Protein 2FIU (pdb70)

Organism: Agrobacterium fabrum (strain C58 / ATCC 33970) (NCBI:txid176299)

InterPro domains:
  IPR010753 Domain of unknown function DUF1330 [PF07045] (3-95)
  IPR011008 Dimeric alpha-beta barrel [SSF54909] (1-95)

B-factor: mean 31.12, std 6.88, range [18.05, 74.98]

Solvent-accessible surface area: 9080 Å² total

Nearest PDB structures (foldseek):
  2fiu-assembly1_B  TM=1.007E+00  e=1.407E-18  Agrobacterium fabrum str. C58
  3lo3-assembly2_C  TM=8.852E-01  e=2.069E-08  Colwellia psychrerythraea 34H
  4dpo-assembly1_B  TM=5.659E-01  e=4.420E-04  Methanosarcina mazei Go1
  2gff-assembly1_A  TM=6.126E-01  e=2.206E-03  Ye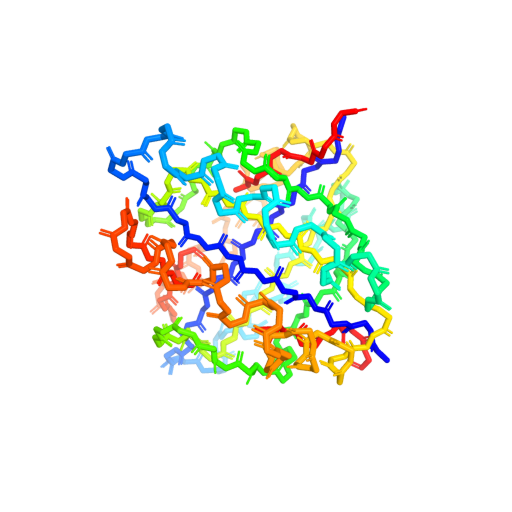rsinia pestis
  1xbw-assembly2_D  TM=4.566E-01  e=6.670E-02  Staphylococcus aureus subsp. aureus MW2

Sequence (186 aa):
AKGYWIAQVDVRDSERYKDYVSTAKPAFERFGANFLARRGGSVTELEGTARARRNVVIEFPSVQHAIDCYNSPEYQAAAKIRQEVADAEIVEGIGAKGYWIAQVDVRRDSERYKDYVSTAKPAFERFGANFLARRGGSVTELEGTARARRNVVIEFPSVQHAIDCYNSPEEYQAAAKKIRQEVADAEIVEGIG

Structure (mmCIF, N/CA/C/O backbone):
data_2FIU
#
_entry.id   2FIU
#
_cell.length_a   41.835
_cell.length_b   41.835
_cell.length_c   197.502
_cell.angle_alpha   90.00
_cell.angle_beta   90.00
_cell.angle_gamma   90.00
#
_symmetry.space_group_name_H-M   'P 43 21 2'
#
loop_
_entity.id
_entity.type
_entity.pdbx_description
1 polymer 'conserved hypothetical protein'
2 water water
#
loop_
_atom_site.group_PDB
_atom_site.id
_atom_site.type_symbol
_atom_site.label_atom_id
_atom_site.label_alt_id
_atom_site.label_comp_id
_atom_site.label_asym_id
_atom_site.label_entity_id
_atom_site.label_seq_id
_atom_site.pdbx_PDB_ins_code
_atom_site.Cartn_x
_atom_site.Cartn_y
_atom_site.Cartn_z
_atom_site.occupancy
_atom_site.B_iso_or_equiv
_atom_site.auth_seq_id
_atom_site.auth_comp_id
_atom_site.auth_asym_id
_atom_site.auth_atom_id
_atom_site.pdbx_PDB_model_num
ATOM 9 N N . ALA A 1 4 ? 1.725 3.119 39.115 1.00 34.29 2 ALA A N 1
ATOM 10 C CA . ALA A 1 4 ? 1.494 4.497 39.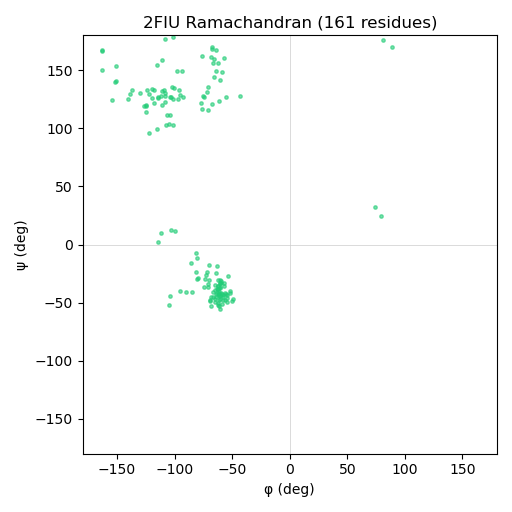559 1.00 31.94 2 ALA A CA 1
ATOM 11 C C . ALA A 1 4 ? 1.154 5.387 38.342 1.00 30.23 2 ALA A C 1
ATOM 12 O O . ALA A 1 4 ? 1.764 5.229 37.283 1.00 28.47 2 ALA A O 1
ATOM 14 N N . LYS A 1 5 ? 0.170 6.290 38.485 1.00 28.82 3 LYS A N 1
ATOM 15 C CA . LYS A 1 5 ? -0.117 7.301 37.426 1.00 27.33 3 LYS A CA 1
ATOM 16 C C . LYS A 1 5 ? 1.026 8.291 37.252 1.00 26.50 3 LYS A C 1
ATOM 17 O O . LYS A 1 5 ? 1.854 8.460 38.148 1.00 26.00 3 LYS A O 1
ATOM 23 N N . GLY A 1 6 ? 1.063 8.945 36.097 1.00 24.85 4 GLY A N 1
ATOM 24 C CA . GLY A 1 6 ? 1.970 10.057 35.894 1.00 24.34 4 G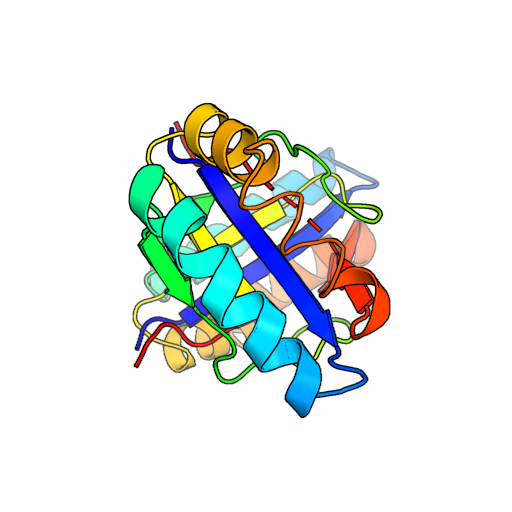LY A CA 1
ATOM 25 C C . GLY A 1 6 ? 1.161 11.342 35.866 1.00 24.29 4 GLY A C 1
ATOM 26 O O . GLY A 1 6 ? 0.169 11.438 35.143 1.00 24.45 4 GLY A O 1
ATOM 27 N N . TYR A 1 7 ? 1.555 12.310 36.688 1.00 23.65 5 TYR A N 1
ATOM 28 C CA . TYR A 1 7 ? 0.915 13.634 36.675 1.00 22.53 5 TYR A CA 1
ATOM 29 C C . TYR A 1 7 ? 1.808 14.671 36.003 1.00 22.83 5 TYR A C 1
ATOM 30 O O . TYR A 1 7 ? 2.802 15.140 36.577 1.00 22.97 5 TYR A O 1
ATOM 39 N N . TRP A 1 8 ? 1.431 14.988 34.770 1.00 22.87 6 TRP A N 1
ATOM 40 C CA . TRP A 1 8 ? 1.982 16.087 33.992 1.00 23.64 6 TRP A CA 1
ATOM 41 C C . TRP A 1 8 ? 1.376 17.366 34.535 1.00 24.08 6 TRP A C 1
ATOM 42 O O . TRP A 1 8 ? 0.151 17.558 34.507 1.00 23.98 6 TRP A O 1
ATOM 53 N N . ILE A 1 9 ? 2.244 18.212 35.080 1.00 23.76 7 ILE A N 1
ATOM 54 C CA . ILE A 1 9 ? 1.848 19.491 35.630 1.00 24.49 7 ILE A CA 1
ATOM 55 C C . ILE A 1 9 ? 2.548 20.610 34.847 1.00 25.01 7 ILE A C 1
ATOM 56 O O . ILE A 1 9 ? 3.795 20.662 34.787 1.00 24.59 7 ILE A O 1
ATOM 61 N N . ALA A 1 10 ? 1.749 21.502 34.268 1.00 24.26 8 ALA A N 1
ATOM 62 C CA . ALA A 1 10 ? 2.283 22.625 33.508 1.00 25.70 8 ALA A CA 1
ATOM 63 C C . ALA A 1 10 ? 1.833 23.937 34.135 1.00 25.66 8 ALA A C 1
ATOM 64 O O . ALA A 1 10 ? 0.646 24.102 34.455 1.00 25.66 8 ALA A O 1
ATOM 66 N N . GLN A 1 11 ? 2.764 24.876 34.301 1.00 24.68 9 GLN A N 1
ATOM 67 C CA . GLN A 1 11 ? 2.428 26.153 34.891 1.00 24.88 9 GLN A CA 1
ATOM 68 C C . GLN A 1 11 ? 2.876 27.183 33.876 1.00 25.71 9 GLN A C 1
ATOM 69 O O . GLN A 1 11 ? 4.052 27.214 33.525 1.00 26.43 9 GLN A O 1
ATOM 75 N N . VAL A 1 12 ? 1.947 27.994 33.381 1.00 25.15 10 VAL A N 1
ATOM 76 C CA . VAL A 1 12 ? 2.171 28.724 32.132 1.00 26.45 10 VAL A CA 1
ATOM 77 C C . VAL A 1 12 ? 1.655 30.165 32.221 1.00 27.16 10 VAL A C 1
ATOM 78 O O . VAL A 1 12 ? 0.511 30.393 32.628 1.00 27.64 10 VAL A O 1
ATOM 82 N N . ASP A 1 13 ? 2.497 31.122 31.846 1.00 28.31 11 ASP A N 1
ATOM 83 C CA . ASP A 1 13 ? 2.036 32.516 31.609 1.00 29.10 11 ASP A CA 1
ATOM 84 C C . ASP A 1 13 ? 2.078 32.744 30.096 1.00 29.51 11 ASP A C 1
ATOM 85 O O . ASP A 1 13 ? 3.118 32.583 29.465 1.00 29.45 11 ASP A O 1
ATOM 90 N N . VAL A 1 14 ? 0.945 33.112 29.526 1.00 30.37 12 VAL A N 1
ATOM 91 C CA . VAL A 1 14 ? 0.791 33.156 28.075 1.00 31.32 12 VAL A CA 1
ATOM 92 C C . VAL A 1 14 ? 0.900 34.608 27.612 1.00 32.28 12 VAL A C 1
ATOM 93 O O . VAL A 1 14 ? 0.172 35.454 28.114 1.00 31.19 12 VAL A O 1
ATOM 97 N N . ARG A 1 15 ? 1.815 34.876 26.679 1.00 33.70 13 ARG A N 1
ATOM 98 C CA . ARG A 1 15 ? 1.914 36.197 26.032 1.00 35.81 13 ARG A CA 1
ATOM 99 C C . ARG A 1 15 ? 0.963 36.369 24.840 1.00 36.29 13 ARG A C 1
ATOM 100 O O . ARG A 1 15 ? 0.343 37.418 24.699 1.00 37.48 13 ARG A O 1
ATOM 108 N N . ASP A 1 16 ? 0.819 35.344 24.004 1.00 36.81 14 ASP A N 1
ATOM 109 C CA . ASP A 1 16 ? -0.046 35.435 22.825 1.00 37.25 14 ASP A CA 1
ATOM 110 C C . ASP A 1 16 ? -1.106 34.342 22.870 1.00 37.64 14 ASP A C 1
ATOM 111 O O . ASP A 1 16 ? -0.850 33.216 22.458 1.00 37.64 14 ASP A O 1
ATOM 116 N N . SER A 1 17 ? -2.297 34.670 23.368 1.00 37.98 15 SER A N 1
ATOM 117 C CA . SER A 1 17 ? -3.331 33.664 23.551 1.00 39.43 15 SER A CA 1
ATOM 118 C C . SER A 1 17 ? -3.775 33.026 22.237 1.00 39.10 15 SER A C 1
ATOM 119 O O . SER A 1 17 ? -4.159 31.857 22.208 1.00 39.02 15 SER A O 1
ATOM 122 N N . GLU A 1 18 ? -3.712 33.800 21.159 1.00 39.01 16 GLU A N 1
ATOM 123 C CA . GLU A 1 18 ? -4.155 33.366 19.843 1.00 39.19 16 GLU A CA 1
ATOM 124 C C . GLU A 1 18 ? -3.270 32.227 19.343 1.00 37.55 16 GLU A C 1
ATOM 125 O O . GLU A 1 18 ? -3.763 31.182 18.924 1.00 36.90 16 GLU A O 1
ATOM 131 N N . ARG A 1 19 ? -1.963 32.420 19.415 1.00 35.85 17 ARG A N 1
ATOM 132 C CA . ARG A 1 19 ? -1.045 31.355 19.048 1.00 35.49 17 ARG A CA 1
ATOM 133 C C . ARG A 1 19 ? -1.001 30.239 20.083 1.00 34.84 17 ARG A C 1
ATOM 134 O O . ARG A 1 19 ? -0.725 29.095 19.742 1.00 34.72 17 ARG A O 1
ATOM 142 N N . TYR A 1 20 ? -1.307 30.560 21.337 1.00 34.27 18 TYR A N 1
ATOM 143 C CA . TYR A 1 20 ? -1.335 29.540 22.367 1.00 33.57 18 TYR A CA 1
ATOM 144 C C . TYR A 1 20 ? -2.446 28.524 22.090 1.00 33.64 18 TYR A C 1
ATOM 145 O O . TYR A 1 20 ? -2.277 27.339 22.359 1.00 32.90 18 TYR A O 1
ATOM 154 N N . LYS A 1 21 ? -3.565 28.994 21.527 1.00 34.17 19 LYS A N 1
ATOM 155 C CA . LYS A 1 21 ? -4.667 28.139 21.112 1.00 34.81 19 LYS A CA 1
ATOM 156 C C . LYS A 1 21 ? -4.216 27.159 20.026 1.00 34.04 19 LYS A C 1
ATOM 157 O O . LYS A 1 21 ? -4.707 26.031 19.992 1.00 34.07 19 LYS A O 1
ATOM 163 N N . ASP A 1 22 ? -3.317 27.613 19.146 1.00 33.59 20 ASP A N 1
ATOM 164 C CA . ASP A 1 22 ? -2.709 26.782 18.094 1.00 33.61 20 ASP A CA 1
ATOM 165 C C . ASP A 1 22 ? -1.872 25.644 18.704 1.00 32.99 20 ASP A C 1
ATOM 166 O O . ASP A 1 22 ? -1.909 24.503 18.225 1.00 33.50 20 ASP A O 1
ATOM 171 N N . TYR A 1 23 ? -1.125 25.967 19.757 1.00 31.36 21 TYR A N 1
ATOM 172 C CA . TYR A 1 23 ? -0.426 24.963 20.551 1.00 30.24 21 TYR A CA 1
ATOM 173 C C . TYR A 1 23 ? -1.396 23.900 21.157 1.00 29.99 21 TYR A C 1
ATOM 174 O O . TYR A 1 23 ? -1.160 22.684 21.048 1.00 29.02 21 TYR A O 1
ATOM 183 N N . VAL A 1 24 ? -2.484 24.366 21.769 1.00 29.52 22 VAL A N 1
ATOM 184 C CA . VAL A 1 24 ? -3.424 23.475 22.453 1.00 29.91 22 VAL A CA 1
ATOM 185 C C . VAL A 1 24 ? -4.005 22.503 21.423 1.00 29.79 22 VAL A C 1
ATOM 186 O O . VAL A 1 24 ? -4.005 21.290 21.621 1.00 28.46 22 VAL A O 1
ATOM 190 N N . SER A 1 25 ? -4.450 23.041 20.294 1.00 30.40 23 SER A N 1
ATOM 191 C CA . SER A 1 25 ? -5.057 22.184 19.290 1.00 31.11 23 SER A CA 1
ATOM 192 C C . SER A 1 25 ? -4.072 21.263 18.581 1.00 30.67 23 SER A C 1
ATOM 193 O O . SER A 1 25 ? -4.457 20.163 18.202 1.00 31.10 23 SER A O 1
ATOM 196 N N . THR A 1 26 ? -2.817 21.689 18.424 1.00 30.37 24 THR A N 1
ATOM 197 C CA . THR A 1 26 ? -1.788 20.826 17.817 1.00 30.21 24 THR A CA 1
ATOM 198 C C . THR A 1 26 ? -1.169 19.817 18.803 1.00 30.61 24 THR A C 1
ATOM 199 O O . THR A 1 26 ? -0.676 18.771 18.380 1.00 31.32 24 THR A O 1
ATOM 203 N N . ALA A 1 27 ? -1.235 20.123 20.097 1.00 30.20 25 ALA A N 1
ATOM 204 C CA . ALA A 1 27 ? -0.846 19.199 21.159 1.00 30.88 25 ALA A CA 1
ATOM 205 C C . ALA A 1 27 ? -1.861 18.082 21.349 1.00 31.10 25 ALA A C 1
ATOM 206 O O . ALA A 1 27 ? -1.494 16.968 21.747 1.00 32.66 25 ALA A O 1
ATOM 208 N N . LYS A 1 28 ? -3.129 18.377 21.063 1.00 30.98 26 LYS A N 1
ATOM 209 C CA . LYS A 1 28 ? -4.250 17.513 21.412 1.00 31.40 26 LYS A CA 1
ATOM 210 C C . LYS A 1 28 ? -4.200 16.054 20.931 1.00 30.68 26 LYS A C 1
ATOM 211 O O . LYS A 1 28 ? -4.452 15.169 21.736 1.00 29.65 26 LYS A O 1
ATOM 217 N N . PRO A 1 29 ? -3.911 15.809 19.629 1.00 31.21 27 PRO A N 1
ATOM 218 C CA . PRO A 1 29 ? -3.727 14.408 19.175 1.00 30.93 27 PRO A CA 1
ATOM 219 C C . PRO A 1 29 ? -2.622 13.632 19.930 1.00 30.69 27 PRO A C 1
ATOM 220 O O . PRO A 1 29 ? -2.772 12.434 20.123 1.00 31.44 27 PRO A O 1
ATOM 224 N N . ALA A 1 30 ? -1.518 14.284 20.309 1.00 29.82 28 ALA A N 1
ATOM 225 C CA . ALA A 1 30 ? -0.484 13.615 21.150 1.00 28.84 28 ALA A CA 1
ATOM 226 C C . ALA A 1 30 ? -1.066 13.205 22.499 1.00 28.15 28 ALA A C 1
ATOM 227 O O . ALA A 1 30 ? -0.985 12.025 22.902 1.00 26.90 28 ALA A O 1
ATOM 229 N N . PHE A 1 31 ? -1.695 14.170 23.183 1.00 27.14 29 PHE A N 1
ATOM 230 C CA . PHE A 1 31 ? -2.402 13.878 24.414 1.00 27.36 29 PHE A CA 1
ATOM 231 C C . PHE A 1 31 ? -3.353 12.674 24.285 1.00 27.41 29 PHE A C 1
ATOM 232 O O . PHE A 1 31 ? -3.347 11.784 25.137 1.00 27.58 29 PHE A O 1
ATOM 240 N N . GLU A 1 32 ? -4.147 12.642 23.223 1.00 27.32 30 GLU A N 1
ATOM 241 C CA . GLU A 1 32 ? -5.111 11.553 23.046 1.00 29.13 30 GLU A CA 1
ATOM 242 C C . GLU A 1 32 ? -4.436 10.196 22.841 1.00 29.12 30 GLU A C 1
ATOM 243 O O . GLU A 1 32 ? -4.885 9.185 23.385 1.00 29.69 30 GLU A O 1
ATOM 249 N N . ARG A 1 33 ? -3.348 10.207 22.081 1.00 29.53 31 ARG A N 1
ATOM 250 C CA . ARG A 1 33 ? -2.590 8.999 21.745 1.00 31.27 31 ARG A CA 1
ATOM 251 C C . ARG A 1 33 ? -2.067 8.334 23.017 1.00 31.03 31 ARG A C 1
ATOM 252 O O . ARG A 1 33 ? -2.074 7.116 23.125 1.00 30.27 31 ARG A O 1
ATOM 260 N N . PHE A 1 34 ? -1.684 9.153 23.999 1.00 30.35 32 PHE A N 1
ATOM 261 C CA . PHE A 1 34 ? -0.997 8.649 25.195 1.00 29.95 32 PHE A CA 1
ATOM 262 C C . PHE A 1 34 ? -1.854 8.538 26.461 1.00 29.39 32 PHE A C 1
ATOM 263 O O . PHE A 1 34 ? -1.322 8.336 27.565 1.00 29.86 32 PHE A O 1
ATOM 271 N N . GLY A 1 35 ? -3.178 8.664 26.296 1.00 28.97 33 GLY A N 1
ATOM 272 C CA . GLY A 1 35 ? -4.141 8.426 27.377 1.00 27.70 33 GLY A CA 1
ATOM 273 C C . GLY A 1 35 ? -4.306 9.567 28.380 1.00 27.58 33 GLY A C 1
ATOM 274 O O . GLY A 1 35 ? -4.690 9.331 29.533 1.00 26.94 33 GLY A O 1
ATOM 275 N N . ALA A 1 36 ? -3.994 10.795 27.954 1.00 27.67 34 ALA A N 1
ATOM 276 C CA . ALA A 1 36 ? -4.130 11.983 28.830 1.00 27.52 34 ALA A CA 1
ATOM 277 C C . ALA A 1 36 ? -5.543 12.088 29.372 1.00 27.29 34 ALA A C 1
ATOM 278 O O . ALA A 1 36 ? -6.512 12.047 28.615 1.00 27.18 34 ALA A O 1
ATOM 280 N N . ASN A 1 37 ? -5.643 12.204 30.684 1.00 26.87 35 ASN A N 1
ATOM 281 C CA . ASN A 1 37 ? -6.888 12.503 31.351 1.00 27.97 35 ASN A CA 1
ATOM 282 C C . ASN A 1 37 ? -6.784 13.859 32.044 1.00 27.12 35 ASN A C 1
ATOM 283 O O . ASN A 1 37 ? -6.195 13.955 33.113 1.00 27.19 35 ASN A O 1
ATOM 288 N N . PHE A 1 38 ? -7.321 14.906 31.419 1.00 27.03 36 PHE A N 1
ATOM 289 C CA . PHE A 1 38 ? -7.192 16.260 31.969 1.00 27.17 36 PHE A CA 1
ATOM 290 C C . PHE A 1 38 ? -7.970 16.426 33.267 1.00 26.28 36 PHE A C 1
ATOM 291 O O . PHE A 1 38 ? -9.182 16.217 33.286 1.00 27.25 36 PHE A O 1
ATOM 299 N N . LEU A 1 39 ? -7.264 16.775 34.345 1.00 25.15 37 LEU A N 1
ATOM 300 C CA . LEU A 1 39 ? -7.886 17.017 35.652 1.00 24.69 37 LEU A CA 1
ATOM 301 C C . LEU A 1 39 ? -8.173 18.504 35.873 1.00 23.90 37 LEU A C 1
ATOM 302 O O . LEU A 1 39 ? -9.188 18.866 36.428 1.00 23.12 37 LEU A O 1
ATOM 307 N N . ALA A 1 40 ? -7.253 19.352 35.452 1.00 24.23 38 ALA A N 1
ATOM 308 C CA . ALA A 1 40 ? -7.437 20.791 35.516 1.00 24.44 38 ALA A CA 1
ATOM 309 C C . ALA A 1 40 ? -6.803 21.358 34.261 1.00 25.75 38 ALA A C 1
ATOM 310 O O . ALA A 1 40 ? -5.762 20.865 33.799 1.00 24.71 38 ALA A O 1
ATOM 312 N N A ARG A 1 41 ? -7.419 22.396 33.704 0.50 26.37 39 ARG A N 1
ATOM 313 N N B ARG A 1 41 ? -7.445 22.379 33.694 0.50 26.32 39 ARG A N 1
ATOM 314 C CA A ARG A 1 41 ? -6.896 22.998 32.492 0.50 27.57 39 ARG A CA 1
ATOM 315 C CA B ARG A 1 41 ? -6.991 22.998 32.455 0.50 27.53 39 ARG A CA 1
ATOM 316 C C A ARG A 1 41 ? -7.121 24.500 32.478 0.50 27.99 39 ARG A C 1
ATOM 317 C C B ARG A 1 41 ? -7.203 24.509 32.558 0.50 27.98 39 ARG A C 1
ATOM 318 O O A ARG A 1 41 ? -8.052 24.998 31.842 0.50 28.09 39 ARG A O 1
ATOM 319 O O B ARG A 1 41 ? -8.227 25.023 32.100 0.50 28.15 39 ARG A O 1
ATOM 334 N N . GLY A 1 42 ? -6.265 25.204 33.203 1.00 28.49 40 GLY A N 1
ATOM 335 C CA . GLY A 1 42 ? -6.312 26.676 33.286 1.00 30.04 40 GLY A CA 1
ATOM 336 C C . GLY A 1 42 ? -7.437 27.216 34.159 1.00 31.35 40 GLY A C 1
ATOM 337 O O . GLY A 1 42 ? -7.770 28.397 34.064 1.00 31.32 40 GLY A O 1
ATOM 338 N N . GLY A 1 43 ? -8.007 26.345 35.004 1.00 31.98 41 GLY A N 1
ATOM 339 C CA . GLY A 1 43 ? -9.033 26.705 35.988 1.00 32.53 41 GLY A CA 1
ATOM 340 C C . GLY A 1 43 ? -8.528 27.795 36.927 1.00 32.73 41 GLY A C 1
ATOM 341 O O . GLY A 1 43 ? -7.312 27.989 37.072 1.00 32.54 41 GLY A O 1
ATOM 342 N N . SER A 1 44 ? -9.444 28.493 37.583 1.00 32.75 42 SER A N 1
ATOM 343 C CA . SER A 1 44 ? -9.027 29.599 38.425 1.00 33.89 42 SER A CA 1
ATOM 344 C C . SER A 1 44 ? -8.105 29.149 39.553 1.00 33.30 42 SER A C 1
ATOM 345 O O . SER A 1 44 ? -8.251 28.042 40.090 1.00 32.98 42 SER A O 1
ATOM 348 N N . VAL A 1 45 ? -7.112 29.994 39.820 1.00 32.65 43 VAL A N 1
ATOM 349 C CA . VAL A 1 45 ? -6.047 29.747 40.778 1.00 32.95 43 VAL A CA 1
ATOM 350 C C . VAL A 1 45 ? -6.287 30.522 42.049 1.00 32.73 43 VAL A C 1
ATOM 351 O O . VAL A 1 45 ? -6.479 31.750 42.023 1.00 32.86 43 VAL A O 1
ATOM 355 N N . THR A 1 46 ? -6.260 29.821 43.173 1.00 32.15 44 THR A N 1
ATOM 356 C CA . THR A 1 46 ? -6.202 30.486 44.466 1.00 31.52 44 THR A CA 1
ATOM 357 C C . THR A 1 46 ? -4.774 30.346 44.951 1.00 32.08 44 THR A C 1
ATOM 358 O O . THR A 1 46 ? -4.308 29.218 45.218 1.00 31.03 44 THR A O 1
ATOM 362 N N . GLU A 1 47 ? -4.063 31.471 44.999 1.00 31.72 45 GLU A N 1
ATOM 363 C CA . GLU A 1 47 ? -2.690 31.487 45.470 1.00 33.77 45 GLU A CA 1
ATOM 364 C C . GLU A 1 47 ? -2.679 31.347 46.991 1.00 33.60 45 GLU A C 1
ATOM 365 O O . GLU A 1 47 ? -3.360 32.096 47.708 1.00 34.05 45 GLU A O 1
ATOM 371 N N . LEU A 1 48 ? -1.923 30.380 47.498 1.00 33.18 46 LEU A N 1
ATOM 372 C CA . LEU A 1 48 ? -1.888 30.196 48.944 1.00 32.94 46 LEU A CA 1
ATOM 373 C C . LEU A 1 48 ? -0.577 30.755 49.463 1.00 33.19 46 LEU A C 1
ATOM 374 O O . LEU A 1 48 ? -0.544 31.463 50.467 1.00 34.08 46 LEU A O 1
ATOM 379 N N . GLU A 1 49 ? 0.503 30.437 48.771 1.00 32.36 47 GLU A N 1
ATOM 380 C CA . GLU A 1 49 ? 1.835 30.831 49.220 1.00 32.69 47 GLU A CA 1
ATOM 381 C C . GLU A 1 49 ? 2.706 30.912 47.998 1.00 31.64 47 GLU A C 1
ATOM 382 O O . GLU A 1 49 ? 2.806 29.939 47.227 1.00 30.30 47 GLU A O 1
ATOM 388 N N . GLY A 1 50 ? 3.320 32.082 47.807 1.00 31.54 48 GLY A N 1
ATOM 389 C CA . GLY A 1 50 ? 4.190 32.315 46.669 1.00 31.26 48 GLY A CA 1
ATOM 390 C C . GLY A 1 50 ? 3.379 32.644 45.429 1.00 32.26 48 GLY A C 1
ATOM 391 O O . GLY A 1 50 ? 2.148 32.585 45.436 1.00 32.58 48 GLY A O 1
ATOM 392 N N . THR A 1 51 ? 4.068 32.962 44.343 1.00 32.66 49 THR A N 1
ATOM 393 C CA . THR A 1 51 ? 3.401 33.444 43.140 1.00 34.00 49 THR A CA 1
ATOM 394 C C . THR A 1 51 ? 3.147 32.293 42.179 1.00 33.39 49 THR A C 1
ATOM 395 O O . THR A 1 51 ? 4.066 31.511 41.868 1.00 33.48 49 THR A O 1
ATOM 399 N N . ALA A 1 52 ? 1.891 32.196 41.745 1.00 32.65 50 ALA A N 1
ATOM 400 C CA . ALA A 1 52 ? 1.458 31.220 40.738 1.00 32.12 50 ALA A CA 1
ATOM 401 C C . ALA A 1 52 ? 1.504 31.836 39.334 1.00 31.58 50 ALA A C 1
ATOM 402 O O . ALA A 1 52 ? 1.331 33.040 39.179 1.00 31.61 50 ALA A O 1
ATOM 404 N N . ARG A 1 53 ? 1.766 31.019 38.316 1.00 30.34 51 ARG A N 1
ATOM 405 C CA . ARG A 1 53 ? 1.545 31.454 36.933 1.00 28.70 51 ARG A CA 1
ATOM 406 C C . ARG A 1 53 ? 0.055 31.390 36.718 1.00 28.72 51 ARG A C 1
ATOM 407 O O . ARG A 1 53 ? -0.633 30.730 37.494 1.00 28.53 51 ARG A O 1
ATOM 415 N N . ALA A 1 54 ? -0.449 32.074 35.686 1.00 27.99 52 ALA A N 1
ATOM 416 C CA . ALA A 1 54 ? -1.890 32.216 35.477 1.00 28.23 52 ALA A CA 1
ATOM 417 C C . ALA A 1 54 ? -2.618 30.951 35.018 1.00 28.10 52 ALA A C 1
ATOM 418 O O . ALA A 1 54 ? -3.761 30.700 35.447 1.00 28.27 52 ALA A O 1
ATOM 420 N N A ARG A 1 55 ? -1.983 30.195 34.123 0.50 27.77 53 ARG A N 1
ATOM 421 N N B ARG A 1 55 ? -1.958 30.160 34.169 0.50 28.09 53 ARG A N 1
ATOM 422 C CA A ARG A 1 55 ? -2.571 28.983 33.565 0.50 27.32 53 ARG A CA 1
ATOM 423 C CA B ARG A 1 55 ? -2.563 28.990 33.530 0.50 28.01 53 ARG A CA 1
ATOM 424 C C A ARG A 1 55 ? -1.858 27.765 34.133 0.50 27.33 53 ARG A C 1
ATOM 425 C C B ARG A 1 55 ? -1.887 27.703 34.012 0.50 27.66 53 ARG A C 1
ATOM 426 O O A ARG A 1 55 ? -0.631 27.636 34.031 0.50 26.97 53 ARG A O 1
ATOM 427 O O B ARG A 1 55 ? -0.707 27.467 33.731 0.50 27.30 53 ARG A O 1
ATOM 442 N N . ASN A 1 56 ? -2.640 26.886 34.745 1.00 26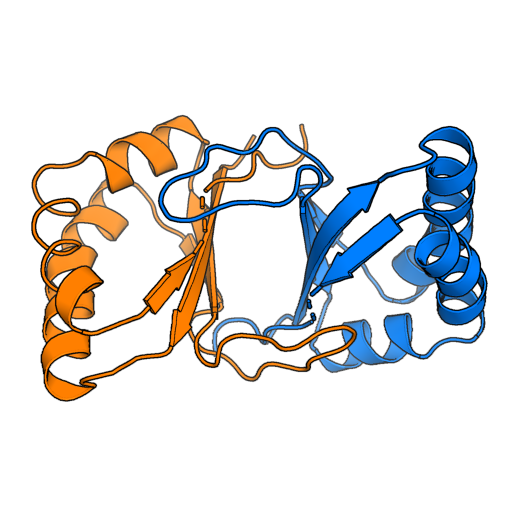.83 54 ASN A N 1
ATOM 443 C CA . ASN A 1 56 ? -2.097 25.681 35.384 1.00 26.60 54 ASN A CA 1
ATOM 444 C C . ASN A 1 56 ? -2.875 24.489 34.901 1.00 26.64 54 ASN A C 1
ATOM 445 O O . ASN A 1 56 ? -4.115 24.512 34.872 1.00 26.62 54 ASN A O 1
ATOM 450 N N . VAL A 1 57 ? -2.137 23.477 34.459 1.00 25.96 55 VAL A N 1
ATOM 451 C CA . VAL A 1 57 ? -2.724 22.313 33.829 1.00 25.41 55 VAL A CA 1
ATOM 452 C C . VAL A 1 57 ? -2.244 21.124 34.614 1.00 24.73 55 VAL A C 1
ATOM 453 O O . VAL A 1 57 ? -1.035 21.025 34.906 1.00 23.29 55 VAL A O 1
ATOM 457 N N . VAL A 1 58 ? -3.185 20.226 34.953 1.00 24.05 56 VAL A N 1
ATOM 458 C CA . VAL A 1 58 ? -2.857 18.944 35.617 1.00 23.65 56 VAL A CA 1
ATOM 459 C C . VAL A 1 58 ? -3.441 17.812 34.759 1.00 24.20 56 VAL A C 1
ATOM 460 O O . VAL A 1 58 ? -4.656 17.704 34.610 1.00 24.45 56 VAL A O 1
ATOM 464 N N . ILE A 1 59 ? -2.572 16.999 34.172 1.00 24.19 57 ILE A N 1
ATOM 465 C CA . ILE A 1 59 ? -2.981 15.906 33.304 1.00 24.93 57 ILE A CA 1
ATOM 466 C C . ILE A 1 59 ? -2.597 14.601 33.982 1.00 25.41 57 ILE A C 1
ATOM 467 O O . ILE A 1 59 ? -1.435 14.435 34.392 1.00 25.09 57 ILE A O 1
ATOM 472 N N . GLU A 1 60 ? -3.576 13.701 34.138 1.00 24.94 58 GLU A N 1
ATOM 473 C CA . GLU A 1 60 ? -3.320 12.343 34.625 1.00 25.82 58 GLU A CA 1
ATOM 474 C C . GLU A 1 60 ? -3.090 11.406 33.426 1.00 25.05 58 GLU A C 1
ATOM 475 O O . GLU A 1 60 ? -3.893 11.364 32.492 1.00 25.21 58 GLU A O 1
ATOM 481 N N . PHE A 1 61 ? -1.974 10.687 33.445 1.00 23.73 59 PHE A N 1
ATOM 482 C CA . PHE A 1 61 ? -1.620 9.732 32.397 1.00 23.09 59 PHE A CA 1
ATOM 483 C C . PHE A 1 61 ? -1.612 8.332 33.039 1.00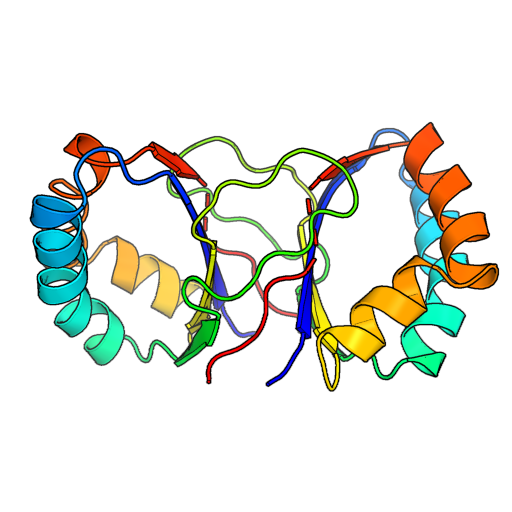 23.05 59 PHE A C 1
ATOM 484 O O . PHE A 1 61 ? -1.409 8.212 34.244 1.00 22.27 59 PHE A O 1
ATOM 492 N N . PRO A 1 62 ? -1.836 7.274 32.244 1.00 23.73 60 PRO A N 1
ATOM 493 C CA . PRO A 1 62 ? -1.810 5.918 32.816 1.00 24.36 60 PRO A CA 1
ATOM 494 C C . PRO A 1 62 ? -0.526 5.576 33.596 1.00 23.69 60 PRO A C 1
ATOM 495 O O . PRO A 1 62 ? -0.571 4.734 34.498 1.00 23.45 60 PRO A O 1
ATOM 499 N N . SER A 1 63 ? 0.596 6.217 33.256 1.00 23.84 61 SER A N 1
ATOM 500 C CA . SER A 1 63 ? 1.865 5.991 33.971 1.00 23.99 61 SER A CA 1
ATOM 501 C C . SER A 1 63 ? 2.794 7.143 33.644 1.00 23.73 61 SER A C 1
ATOM 502 O O . SER A 1 63 ? 2.498 7.909 32.731 1.00 23.06 61 SER A O 1
ATOM 505 N N . VAL A 1 64 ? 3.886 7.274 34.408 1.00 23.48 62 VAL A N 1
ATOM 506 C CA . VAL A 1 64 ? 4.944 8.239 34.105 1.00 23.97 62 VAL A CA 1
ATOM 507 C C . VAL A 1 64 ? 5.482 8.037 32.689 1.00 24.64 62 VAL A C 1
ATOM 508 O O . VAL A 1 64 ? 5.705 9.044 31.963 1.00 24.31 62 VAL A O 1
ATOM 512 N N . GLN A 1 65 ? 5.693 6.768 32.284 1.00 23.73 63 GLN A N 1
ATOM 513 C CA . GLN A 1 65 ? 6.255 6.496 30.939 1.00 23.99 63 GLN A CA 1
ATOM 514 C C . GLN A 1 65 ? 5.334 6.988 29.816 1.00 23.52 63 GLN A C 1
ATOM 515 O O . GLN A 1 65 ? 5.819 7.500 28.793 1.00 22.52 63 GLN A O 1
ATOM 521 N N . HIS A 1 66 ? 4.019 6.840 30.006 1.00 22.94 64 HIS A N 1
ATOM 522 C CA . HIS A 1 66 ? 3.052 7.416 29.051 1.00 23.26 64 HIS A CA 1
ATOM 523 C C . HIS A 1 66 ? 3.267 8.935 28.899 1.00 22.68 64 HIS A C 1
ATOM 524 O O . HIS A 1 66 ? 3.319 9.459 27.791 1.00 22.82 64 HIS A O 1
ATOM 531 N N . ALA A 1 67 ? 3.383 9.616 30.033 1.00 22.54 65 ALA A N 1
ATOM 532 C CA . ALA A 1 67 ? 3.533 11.062 30.072 1.00 22.60 65 ALA A CA 1
ATOM 533 C C . ALA A 1 67 ? 4.822 11.505 29.352 1.00 23.24 65 ALA A C 1
ATOM 534 O O . ALA A 1 67 ? 4.798 12.453 28.558 1.00 22.47 65 ALA A O 1
ATOM 536 N N . ILE A 1 68 ? 5.919 10.774 29.595 1.00 23.85 66 ILE A N 1
ATOM 537 C CA . ILE A 1 68 ? 7.232 11.046 29.010 1.00 24.96 66 ILE A CA 1
ATOM 538 C C . ILE A 1 68 ? 7.212 10.818 27.501 1.00 24.66 66 ILE A C 1
ATOM 539 O O . ILE A 1 68 ? 7.754 11.616 26.732 1.00 24.54 66 ILE A O 1
ATOM 544 N N . ASP A 1 69 ? 6.610 9.706 27.086 1.00 24.34 67 ASP A N 1
ATOM 545 C CA . ASP A 1 69 ? 6.508 9.374 25.689 1.00 25.05 67 ASP A CA 1
ATOM 546 C C . ASP A 1 69 ? 5.715 10.444 24.949 1.00 25.15 67 ASP A C 1
ATOM 547 O O . ASP A 1 69 ? 6.079 10.792 23.812 1.00 25.01 67 ASP A O 1
ATOM 552 N N . CYS A 1 70 ? 4.633 10.933 25.579 1.00 24.63 68 CYS A N 1
ATOM 553 C CA . CYS A 1 70 ? 3.816 12.010 25.012 1.00 24.70 68 CYS A CA 1
ATOM 554 C C . CYS A 1 70 ? 4.703 13.214 24.795 1.00 25.26 68 CYS A C 1
ATOM 555 O O . CYS A 1 70 ? 4.763 13.731 23.689 1.00 26.59 68 CYS A O 1
ATOM 558 N N . TYR A 1 71 ? 5.438 13.617 25.833 1.00 26.09 69 TYR A N 1
ATOM 559 C CA . TYR A 1 71 ? 6.303 14.809 25.751 1.00 26.58 69 TYR A CA 1
ATOM 560 C C . TYR A 1 71 ? 7.358 14.669 24.634 1.00 27.43 69 TYR A C 1
ATOM 561 O O . TYR A 1 71 ? 7.600 15.627 23.881 1.00 26.79 69 TYR A O 1
ATOM 570 N N . ASN A 1 72 ? 7.969 13.484 24.516 1.00 28.13 70 ASN A N 1
ATOM 571 C CA . ASN A 1 72 ? 9.057 13.280 23.511 1.00 29.14 70 ASN A CA 1
ATOM 572 C C . ASN A 1 72 ? 8.614 12.988 22.077 1.00 29.57 70 ASN A C 1
ATOM 573 O O . ASN A 1 72 ? 9.463 12.897 21.186 1.00 29.71 70 ASN A O 1
ATOM 578 N N . SER A 1 73 ? 7.314 12.792 21.863 1.00 29.45 71 SER A N 1
ATOM 579 C CA . SER A 1 73 ? 6.788 12.474 20.547 1.00 30.29 71 SER A CA 1
ATOM 580 C C . SER A 1 73 ? 6.984 13.655 19.615 1.00 31.19 71 SER A C 1
ATOM 581 O O . SER A 1 73 ? 6.863 14.810 20.053 1.00 30.81 71 SER A O 1
ATOM 584 N N . PRO A 1 74 ? 7.269 13.368 18.326 1.00 31.92 72 PRO A N 1
ATOM 585 C CA . PRO A 1 74 ? 7.429 14.400 17.306 1.00 32.28 72 PRO A CA 1
ATOM 586 C C . PRO A 1 74 ? 6.243 15.353 17.300 1.00 32.02 72 PRO A C 1
ATOM 587 O O . PRO A 1 74 ? 6.424 16.564 17.173 1.00 31.87 72 PRO A O 1
ATOM 591 N N . GLU A 1 75 ? 5.048 14.788 17.472 1.00 32.21 73 GLU A N 1
ATOM 592 C CA . GLU A 1 75 ? 3.800 15.545 17.476 1.00 32.85 73 GLU A CA 1
ATOM 593 C C . GLU A 1 75 ? 3.744 16.603 18.576 1.00 32.22 73 GLU A C 1
ATOM 594 O O . GLU A 1 75 ? 3.535 17.781 18.278 1.00 32.46 73 GLU A O 1
ATOM 600 N N . TYR A 1 76 ? 3.940 16.187 19.835 1.00 31.36 74 TYR A N 1
ATOM 601 C CA . TYR A 1 76 ? 3.959 17.138 20.933 1.00 29.48 74 TYR A CA 1
ATOM 602 C C . TYR A 1 76 ? 5.139 18.114 20.803 1.00 29.87 74 TYR A C 1
ATOM 603 O O . TYR A 1 76 ? 4.970 19.309 21.010 1.00 28.77 74 TYR A O 1
ATOM 612 N N . GLN A 1 77 ? 6.324 17.610 20.445 1.00 29.73 75 GLN A N 1
ATOM 613 C CA . GLN A 1 77 ? 7.501 18.455 20.311 1.00 30.17 75 GLN A CA 1
ATOM 614 C C . GLN A 1 77 ? 7.295 19.557 19.263 1.00 30.38 75 GLN A C 1
ATOM 615 O O . GLN A 1 77 ? 7.821 20.648 19.411 1.00 30.93 75 GLN A O 1
ATOM 621 N N . ALA A 1 78 ? 6.536 19.269 18.212 1.00 30.26 76 ALA A N 1
ATOM 622 C CA . ALA A 1 78 ? 6.245 20.283 17.184 1.00 30.75 76 ALA A CA 1
ATOM 623 C C . ALA A 1 78 ? 5.331 21.370 17.753 1.00 29.90 76 ALA A C 1
ATOM 624 O O . ALA A 1 78 ? 5.610 22.555 17.633 1.00 30.18 76 ALA A O 1
ATOM 626 N N . ALA A 1 79 ? 4.259 20.942 18.404 1.00 30.25 77 ALA A N 1
ATOM 627 C CA . ALA A 1 79 ? 3.349 21.836 19.123 1.00 30.38 77 ALA A CA 1
ATOM 628 C C . ALA A 1 79 ? 4.067 22.703 20.142 1.00 30.94 77 ALA A C 1
ATOM 629 O O . ALA A 1 79 ? 3.773 23.907 20.257 1.00 30.69 77 ALA A O 1
ATOM 631 N N . ALA A 1 80 ? 4.989 22.078 20.886 1.00 31.33 78 ALA A N 1
ATOM 632 C CA . ALA A 1 80 ? 5.723 22.717 21.982 1.00 32.47 78 ALA A CA 1
ATOM 633 C C . ALA A 1 80 ? 6.543 23.910 21.527 1.00 33.29 78 ALA A C 1
ATOM 634 O O . ALA A 1 80 ? 6.731 24.862 22.293 1.00 33.64 78 ALA A O 1
ATOM 636 N N . LYS A 1 81 ? 7.058 23.840 20.299 1.00 34.63 79 LYS A N 1
ATOM 637 C CA . LYS A 1 81 ? 7.839 24.946 19.730 1.00 35.06 79 LYS A CA 1
ATOM 638 C C . LYS A 1 81 ? 6.986 26.201 19.598 1.00 34.99 79 LYS A C 1
ATOM 639 O O . LYS A 1 81 ? 7.493 27.297 19.799 1.00 35.69 79 LYS A O 1
ATOM 645 N N . ILE A 1 82 ? 5.699 26.044 19.279 1.00 34.11 80 ILE A N 1
ATOM 646 C CA . ILE A 1 82 ? 4.780 27.190 19.265 1.00 33.92 80 ILE A CA 1
ATOM 647 C C . ILE A 1 82 ? 4.701 27.766 20.666 1.00 33.77 80 ILE A C 1
ATOM 648 O O . ILE A 1 82 ? 4.889 28.966 20.863 1.00 34.67 80 ILE A O 1
ATOM 653 N N . ARG A 1 83 ? 4.459 26.895 21.642 1.00 33.70 81 ARG A N 1
ATOM 654 C CA . ARG A 1 83 ? 4.292 27.326 23.017 1.00 33.77 81 ARG A CA 1
ATOM 655 C C . ARG A 1 83 ? 5.535 28.024 23.535 1.00 34.53 81 ARG A C 1
ATOM 656 O O . ARG A 1 83 ? 5.432 29.073 24.173 1.00 34.26 81 ARG A O 1
ATOM 664 N N . GLN A 1 84 ? 6.705 27.448 23.255 1.00 35.81 82 GLN A N 1
ATOM 665 C CA . GLN A 1 84 ? 7.964 27.999 23.761 1.00 36.99 82 GLN A CA 1
ATOM 666 C C . GLN A 1 84 ? 8.230 29.399 23.190 1.00 37.24 82 GLN A C 1
ATOM 667 O O . GLN A 1 84 ? 8.930 30.201 23.809 1.00 36.81 82 GLN A O 1
ATOM 673 N N . GLU A 1 85 ? 7.649 29.691 22.029 1.00 38.15 83 GLU A N 1
ATOM 674 C CA . GLU A 1 85 ? 7.720 31.047 21.439 1.00 38.89 83 GLU A CA 1
ATOM 675 C C . GLU A 1 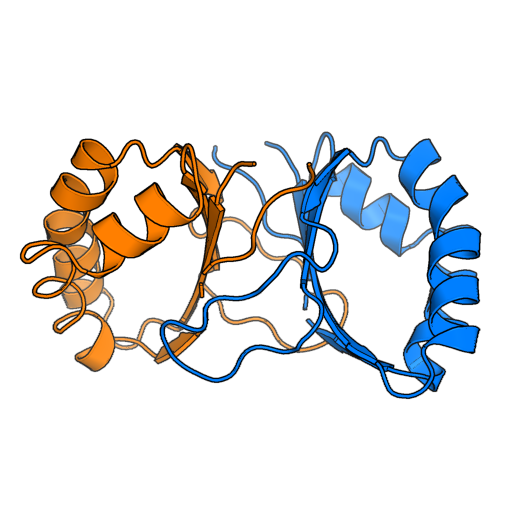85 ? 6.821 32.045 22.144 1.00 37.96 83 GLU A C 1
ATOM 676 O O . GLU A 1 85 ? 7.192 33.211 22.267 1.00 39.11 83 GLU A O 1
ATOM 682 N N . VAL A 1 86 ? 5.641 31.605 22.594 1.00 36.40 84 VAL A N 1
ATOM 683 C CA . VAL A 1 86 ? 4.591 32.541 23.012 1.00 33.87 84 VAL A CA 1
ATOM 684 C C . VAL A 1 86 ? 4.245 32.502 24.505 1.00 33.60 84 VAL A C 1
ATOM 685 O O . VAL A 1 86 ? 3.316 33.208 24.954 1.00 33.31 84 VAL A O 1
ATOM 689 N N . ALA A 1 87 ? 4.956 31.668 25.265 1.00 32.27 85 ALA A N 1
ATOM 690 C CA . ALA A 1 87 ? 4.695 31.540 26.701 1.00 32.12 85 ALA A CA 1
ATOM 691 C C . ALA A 1 87 ? 5.917 31.163 27.529 1.00 32.01 85 ALA A C 1
ATOM 692 O O . ALA A 1 87 ? 6.854 30.528 27.037 1.00 32.12 85 ALA A O 1
ATOM 694 N N . ASP A 1 88 ? 5.895 31.549 28.797 1.00 31.52 86 ASP A N 1
ATOM 695 C CA . ASP A 1 88 ? 6.867 31.051 29.766 1.00 31.44 86 ASP A CA 1
ATOM 696 C C . ASP A 1 88 ? 6.191 29.955 30.576 1.00 30.46 86 ASP A C 1
ATOM 697 O O . ASP A 1 88 ? 5.044 30.114 30.986 1.00 30.25 86 ASP A O 1
ATOM 702 N N . ALA A 1 89 ? 6.891 28.838 30.781 1.00 29.47 87 ALA A N 1
ATOM 703 C CA . ALA A 1 89 ? 6.275 27.649 31.374 1.00 29.37 87 ALA A CA 1
ATOM 704 C C . ALA A 1 89 ? 7.281 26.816 32.136 1.00 29.84 87 ALA A C 1
ATOM 705 O O . ALA A 1 89 ? 8.425 26.653 31.692 1.00 29.95 87 ALA A O 1
ATOM 707 N N . GLU A 1 90 ? 6.839 26.278 33.273 1.00 29.64 88 GLU A N 1
ATOM 708 C CA . GLU A 1 90 ? 7.535 25.170 33.920 1.00 29.70 88 GLU A CA 1
ATOM 709 C C . GLU A 1 90 ? 6.655 23.953 33.714 1.00 30.28 88 GLU A C 1
ATOM 710 O O . GLU A 1 90 ? 5.422 24.025 33.832 1.00 29.04 88 GLU A O 1
ATOM 732 N N . ILE A 1 93 ? 6.681 16.028 35.284 1.00 23.66 91 ILE A N 1
ATOM 733 C CA . ILE A 1 93 ? 5.837 14.880 35.570 1.00 24.05 91 ILE A CA 1
ATOM 734 C C . ILE A 1 93 ? 6.160 14.429 37.004 1.00 24.67 91 ILE A C 1
ATOM 735 O O . ILE A 1 93 ? 7.316 14.210 37.340 1.00 24.58 91 ILE A O 1
ATOM 740 N N . VAL A 1 94 ? 5.142 14.304 37.850 1.00 24.69 92 VAL A N 1
ATOM 741 C CA . VAL A 1 94 ? 5.320 13.734 39.178 1.00 25.00 92 VAL A CA 1
ATOM 742 C C . VAL A 1 94 ? 4.652 12.354 39.205 1.00 25.75 92 VAL A C 1
ATOM 743 O O . VAL A 1 94 ? 3.510 12.185 38.724 1.00 24.27 92 VAL A O 1
ATOM 747 N N . GLU A 1 95 ? 5.366 11.351 39.732 1.00 25.72 93 GLU A N 1
ATOM 748 C CA . GLU A 1 95 ? 4.752 10.036 39.859 1.00 25.85 93 GLU A CA 1
ATOM 749 C C . GLU A 1 95 ? 3.670 9.987 40.946 1.00 25.37 93 GLU A C 1
ATOM 750 O O . GLU A 1 95 ? 3.878 10.458 42.059 1.00 25.12 93 GLU A O 1
ATOM 756 N N . GLY A 1 96 ? 2.538 9.368 40.621 1.00 25.78 94 GLY A N 1
ATOM 757 C CA . GLY A 1 96 ? 1.433 9.217 41.561 1.00 27.43 94 GLY A CA 1
ATOM 758 C C . GLY A 1 96 ? 1.765 8.295 42.725 1.00 29.59 94 GLY A C 1
ATOM 759 O O . GLY A 1 96 ? 2.798 7.628 42.721 1.00 28.91 94 GLY A O 1
ATOM 760 N N . ILE A 1 97 ? 0.896 8.265 43.728 1.00 31.07 95 ILE A N 1
ATOM 761 C CA . ILE A 1 97 ? 1.158 7.461 44.906 1.00 33.93 95 ILE A CA 1
ATOM 762 C C . ILE A 1 97 ? 1.249 5.974 44.613 1.00 35.54 95 ILE A C 1
ATOM 763 O O . ILE A 1 97 ? 0.675 5.441 43.640 1.00 35.00 95 ILE A O 1
ATOM 768 N N . GLY A 1 98 ? 1.963 5.339 45.536 1.00 37.63 96 GLY A N 1
ATOM 769 C CA . GLY A 1 98 ? 2.717 4.118 45.340 1.00 39.76 96 GLY A CA 1
ATOM 770 C C . GLY A 1 98 ? 3.839 4.230 46.369 1.00 41.22 96 GLY A C 1
ATOM 771 O O . GLY A 1 98 ? 4.037 5.311 46.971 1.00 42.27 96 GLY A O 1
ATOM 780 N N . ALA B 1 4 ? -16.804 21.144 40.643 1.00 33.77 2 ALA B N 1
ATOM 781 C CA . ALA B 1 4 ? -15.496 20.760 40.145 1.00 31.17 2 ALA B CA 1
ATOM 782 C C . ALA B 1 4 ? -14.634 20.466 41.375 1.00 29.43 2 ALA B C 1
ATOM 783 O O . ALA B 1 4 ? -14.839 21.070 42.425 1.00 29.47 2 ALA B O 1
ATOM 785 N N . LYS B 1 5 ? -13.678 19.552 41.240 1.00 27.61 3 LYS B N 1
ATOM 786 C CA . LYS B 1 5 ? -12.711 19.259 42.292 1.00 26.23 3 LYS B CA 1
ATOM 787 C C . LYS B 1 5 ? -11.785 20.458 42.522 1.00 25.18 3 LYS B C 1
ATOM 788 O O . LYS B 1 5 ? -11.621 21.289 41.643 1.00 25.18 3 LYS B O 1
ATOM 794 N N . GLY B 1 6 ? -11.201 20.548 43.703 1.00 24.65 4 GLY B N 1
ATOM 795 C CA . GLY B 1 6 ? -10.081 21.462 43.934 1.00 25.12 4 GLY B CA 1
ATOM 796 C C . GLY B 1 6 ? -8.768 20.702 43.980 1.00 25.23 4 GLY B C 1
ATOM 797 O O . GLY B 1 6 ? -8.624 19.728 44.726 1.00 26.64 4 GLY B O 1
ATOM 798 N N . TYR B 1 7 ? -7.806 21.127 43.174 1.00 24.31 5 TYR B N 1
ATOM 799 C CA . TYR B 1 7 ? -6.481 20.531 43.188 1.00 23.28 5 TY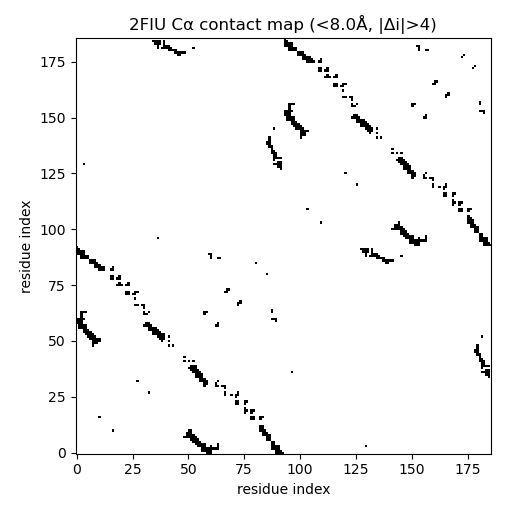R B CA 1
ATOM 800 C C . TYR B 1 7 ? -5.486 21.404 43.954 1.00 23.18 5 TYR B C 1
ATOM 801 O O . TYR B 1 7 ? -5.051 22.430 43.460 1.00 23.20 5 TYR B O 1
ATOM 810 N N . TRP B 1 8 ? -5.177 20.988 45.175 1.00 22.15 6 TRP B N 1
ATOM 811 C CA . TRP B 1 8 ? -4.121 21.561 46.002 1.00 22.37 6 TRP B CA 1
ATOM 812 C C . TRP B 1 8 ? -2.787 21.029 45.467 1.00 22.81 6 TRP B C 1
ATOM 813 O O . TRP B 1 8 ? -2.546 19.792 45.371 1.00 21.25 6 TRP B O 1
ATOM 824 N N . ILE B 1 9 ? -1.938 21.971 45.076 1.00 22.35 7 ILE B N 1
ATOM 825 C CA . ILE B 1 9 ? -0.637 21.642 44.528 1.00 23.36 7 ILE B CA 1
ATOM 826 C C . ILE B 1 9 ? 0.433 22.367 45.340 1.00 23.94 7 ILE B C 1
ATOM 827 O O . ILE B 1 9 ? 0.463 23.615 45.389 1.00 23.41 7 ILE B O 1
ATOM 832 N N . ALA B 1 10 ? 1.321 21.591 45.957 1.00 23.15 8 ALA B N 1
ATOM 833 C CA . ALA B 1 10 ? 2.435 22.127 46.718 1.00 23.36 8 ALA B CA 1
ATOM 834 C C . ALA B 1 10 ? 3.761 21.692 46.085 1.00 23.42 8 ALA B C 1
ATOM 835 O O . ALA B 1 10 ? 3.964 20.498 45.724 1.00 22.68 8 ALA B O 1
ATOM 837 N N . GLN B 1 11 ? 4.662 22.651 45.928 1.00 22.62 9 GLN B N 1
ATOM 838 C CA . GLN B 1 11 ? 6.005 22.348 45.449 1.00 22.55 9 GLN B CA 1
ATOM 839 C C . GLN B 1 11 ? 6.925 22.799 46.570 1.00 23.63 9 GLN B C 1
ATOM 840 O O . GLN B 1 11 ? 6.872 23.960 46.932 1.00 24.01 9 GLN B O 1
ATOM 846 N N . VAL B 1 12 ? 7.798 21.901 47.059 1.00 23.32 10 VAL B N 1
ATOM 847 C CA . VAL B 1 12 ? 8.480 22.077 48.337 1.00 24.15 10 VAL B CA 1
ATOM 848 C C . VAL B 1 12 ? 9.957 21.689 48.227 1.00 24.95 10 VAL B C 1
ATOM 849 O O . VAL B 1 12 ? 10.279 20.661 47.638 1.00 24.15 10 VAL B O 1
ATOM 853 N N . ASP B 1 13 ? 10.853 22.537 48.741 1.00 26.63 11 ASP B N 1
ATOM 854 C CA . ASP B 1 13 ? 12.228 22.122 49.046 1.00 27.86 11 ASP B CA 1
ATOM 855 C C . ASP B 1 13 ? 12.355 22.133 50.573 1.00 28.92 11 ASP B C 1
ATOM 856 O O . ASP B 1 13 ? 12.135 23.158 51.189 1.00 28.66 11 ASP B O 1
ATOM 861 N N . VAL B 1 14 ? 12.663 20.984 51.176 1.00 30.15 12 VAL B N 1
ATOM 862 C CA . VAL B 1 14 ? 12.711 20.867 52.641 1.00 31.94 12 VAL B CA 1
ATOM 863 C C . VAL B 1 14 ? 14.095 21.314 53.129 1.00 33.33 12 VAL B C 1
ATOM 864 O O . VAL B 1 14 ? 15.106 20.851 52.603 1.00 33.53 12 VAL B O 1
ATOM 868 N N A ARG B 1 15 ? 14.117 22.193 54.131 0.50 33.78 13 ARG B N 1
ATOM 869 N N B ARG B 1 15 ? 14.131 22.229 54.088 0.50 34.20 13 ARG B N 1
ATOM 870 C CA A ARG B 1 15 ? 15.353 22.744 54.714 0.50 34.51 13 ARG B CA 1
ATOM 871 C CA B ARG B 1 15 ? 15.391 22.662 54.686 0.50 35.33 13 ARG B CA 1
ATOM 872 C C A ARG B 1 15 ? 15.705 22.181 56.099 0.50 35.26 13 ARG B C 1
ATOM 873 C C B ARG B 1 15 ? 15.763 21.710 55.826 0.50 36.12 13 ARG B C 1
ATOM 874 O O A ARG B 1 15 ? 16.792 22.457 56.630 0.50 34.62 13 ARG B O 1
ATOM 875 O O B ARG B 1 15 ? 16.899 21.222 55.894 0.50 36.68 13 ARG B O 1
ATOM 889 N N . ASP B 1 16 ? 14.779 21.414 56.678 1.00 36.05 14 ASP B N 1
ATOM 890 C CA . ASP B 1 16 ? 14.994 20.711 57.942 1.00 37.48 14 ASP B CA 1
ATOM 891 C C . ASP B 1 16 ? 14.066 19.504 57.955 1.00 38.41 14 ASP B C 1
ATOM 892 O O . ASP B 1 16 ? 12.898 19.627 58.317 1.00 38.76 14 ASP B O 1
ATOM 897 N N . SER B 1 17 ? 14.569 18.338 57.559 1.00 39.40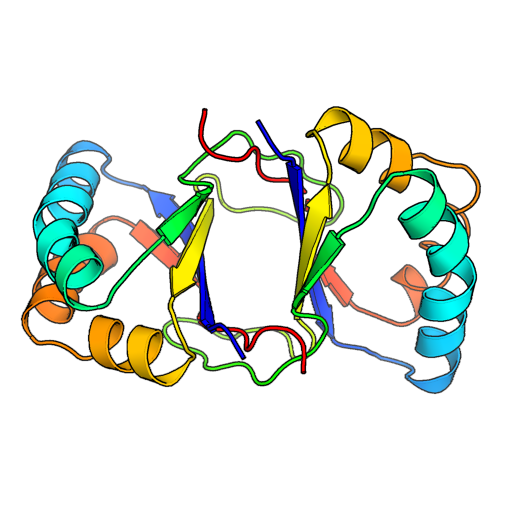 15 SER B N 1
ATOM 898 C CA . SER B 1 17 ? 13.687 17.189 57.319 1.00 40.85 15 SER B CA 1
ATOM 899 C C . SER B 1 17 ? 13.089 16.564 58.580 1.00 41.33 15 SER B C 1
ATOM 900 O O . SER B 1 17 ? 12.028 15.922 58.516 1.00 41.23 15 SER B O 1
ATOM 903 N N . GLU B 1 18 ? 13.760 16.755 59.717 1.00 41.31 16 GLU B N 1
ATOM 904 C CA . GLU B 1 18 ? 13.255 16.266 60.992 1.00 41.68 16 GLU B CA 1
ATOM 905 C C . GLU B 1 18 ? 11.995 17.056 61.375 1.00 40.02 16 GLU B C 1
ATOM 906 O O . GLU B 1 18 ? 10.950 16.475 61.643 1.00 39.96 16 GLU B O 1
ATOM 912 N N . ARG B 1 19 ? 12.099 18.374 61.379 1.00 38.75 17 ARG B N 1
ATOM 913 C CA . ARG B 1 19 ? 10.955 19.219 61.682 1.00 38.06 17 ARG B CA 1
ATOM 914 C C . ARG B 1 19 ? 9.878 19.220 60.595 1.00 37.64 17 ARG B C 1
ATOM 915 O O . ARG B 1 19 ? 8.753 19.627 60.879 1.00 38.05 17 ARG B O 1
ATOM 923 N N . TYR B 1 20 ? 10.206 18.779 59.369 1.00 36.62 18 TYR B N 1
ATOM 924 C CA . TYR B 1 20 ? 9.209 18.707 58.290 1.00 35.64 18 TYR B CA 1
ATOM 925 C C . TYR B 1 20 ? 8.199 17.597 58.536 1.00 36.05 18 TYR B C 1
ATOM 926 O O . TYR B 1 20 ? 7.006 17.734 58.203 1.00 35.36 18 TYR B O 1
ATOM 935 N N . LYS B 1 21 ? 8.674 16.483 59.096 1.00 36.47 19 LYS B N 1
ATOM 936 C CA . LYS B 1 21 ? 7.766 15.422 59.530 1.00 37.08 19 LYS B CA 1
ATOM 937 C C . LYS B 1 21 ? 6.799 15.931 60.602 1.00 36.04 19 LYS B C 1
ATOM 938 O O . LYS B 1 21 ? 5.666 15.448 60.677 1.00 36.66 19 LYS B O 1
ATOM 944 N N . ASP B 1 22 ? 7.241 16.896 61.414 1.00 35.30 20 ASP B N 1
ATOM 945 C CA . ASP B 1 22 ? 6.381 17.512 62.452 1.00 35.11 20 ASP B CA 1
ATOM 946 C C . ASP B 1 22 ? 5.189 18.236 61.793 1.00 34.45 20 ASP B C 1
ATOM 947 O O . ASP B 1 22 ? 4.073 18.235 62.315 1.00 34.67 20 ASP B O 1
ATOM 952 N N . TYR B 1 23 ? 5.459 18.876 60.654 1.00 32.84 21 TYR B N 1
ATOM 953 C CA . TYR B 1 23 ? 4.418 19.496 59.849 1.00 30.30 21 TYR B CA 1
ATOM 954 C C . TYR B 1 23 ? 3.498 18.460 59.211 1.00 30.42 21 TYR B C 1
ATOM 955 O O . TYR B 1 23 ? 2.263 18.605 59.247 1.00 29.24 21 TYR B O 1
ATOM 964 N N . VAL B 1 24 ? 4.094 17.410 58.637 1.00 30.49 22 VAL B N 1
ATOM 965 C CA . VAL B 1 24 ? 3.323 16.415 57.908 1.00 31.22 22 VAL B CA 1
ATOM 966 C C . VAL B 1 24 ? 2.319 15.743 58.853 1.00 31.55 22 VAL B C 1
ATOM 967 O O . VAL B 1 24 ? 1.154 15.548 58.500 1.00 31.05 22 VAL B O 1
ATOM 971 N N . SER B 1 25 ? 2.785 15.396 60.054 1.00 31.36 23 SER B N 1
ATOM 972 C CA . SER B 1 25 ? 1.933 14.715 61.032 1.00 31.34 23 SER B CA 1
ATOM 973 C C . SER B 1 25 ? 0.838 15.585 61.664 1.00 30.13 23 SER B C 1
ATOM 974 O O . SER B 1 25 ? -0.236 15.074 61.953 1.00 30.16 23 SER B O 1
ATOM 977 N N . THR B 1 26 ? 1.107 16.876 61.872 1.00 29.32 24 THR B N 1
ATOM 978 C CA . THR B 1 26 ? 0.101 17.776 62.444 1.00 29.56 24 THR B CA 1
ATOM 979 C C . THR B 1 26 ? -0.831 18.368 61.386 1.00 29.61 24 THR B C 1
ATOM 980 O O . THR B 1 26 ? -1.874 18.904 61.733 1.00 30.62 24 THR B O 1
ATOM 984 N N . ALA B 1 27 ? -0.456 18.279 60.103 1.00 28.95 25 ALA B N 1
ATOM 985 C CA . ALA B 1 27 ? -1.341 18.713 59.024 1.00 28.17 25 ALA B CA 1
ATOM 986 C C . ALA B 1 27 ? -2.373 17.622 58.730 1.00 28.16 25 ALA B C 1
ATOM 987 O O . ALA B 1 27 ? -3.492 17.909 58.294 1.00 27.87 25 ALA B O 1
ATOM 989 N N . LYS B 1 28 ? -1.976 16.373 58.963 1.00 27.44 26 LYS B N 1
ATOM 990 C CA . LYS B 1 28 ? -2.773 15.211 58.604 1.00 28.44 26 LYS B CA 1
ATOM 991 C C . LYS B 1 28 ? -4.245 15.251 59.073 1.00 27.77 26 LYS B C 1
ATOM 992 O O . LYS B 1 28 ? -5.145 14.955 58.282 1.00 28.21 26 LYS B O 1
ATOM 998 N N . PRO B 1 29 ? -4.490 15.580 60.349 1.00 27.76 27 PRO B N 1
ATOM 999 C CA . PRO B 1 29 ? -5.900 15.707 60.755 1.00 27.70 27 PRO B CA 1
ATOM 1000 C C . PRO B 1 29 ? -6.736 16.726 59.948 1.00 26.99 27 PRO B C 1
ATOM 1001 O O . PRO B 1 29 ? -7.937 16.493 59.768 1.00 27.27 27 PRO B O 1
ATOM 1005 N N . ALA B 1 30 ? -6.130 17.824 59.481 1.00 25.48 28 ALA B N 1
ATOM 1006 C CA . ALA B 1 30 ? -6.849 18.791 58.654 1.00 25.26 28 ALA B CA 1
ATOM 1007 C C . ALA B 1 30 ? -7.171 18.179 57.280 1.00 25.19 28 ALA B C 1
ATOM 1008 O O . ALA B 1 30 ? -8.306 18.271 56.797 1.00 24.67 28 ALA B O 1
ATOM 1010 N N . PHE B 1 31 ? -6.166 17.562 56.656 1.00 24.58 29 PHE B N 1
ATOM 1011 C CA . PHE B 1 31 ? -6.364 16.901 55.381 1.00 25.44 29 PHE B CA 1
ATOM 1012 C C . PHE B 1 31 ? -7.504 15.879 55.473 1.00 25.83 29 PHE B C 1
ATOM 1013 O O . PHE B 1 31 ? -8.368 15.835 54.606 1.00 25.49 29 PHE B O 1
ATOM 1021 N N . GLU B 1 32 ? -7.504 15.072 56.520 1.00 26.61 30 GLU B N 1
ATOM 1022 C CA . GLU B 1 32 ? -8.544 14.044 56.645 1.00 29.57 30 GLU B CA 1
ATOM 1023 C C . GLU B 1 32 ? -9.942 14.636 56.867 1.00 28.84 30 GLU B C 1
ATOM 1024 O O . GLU B 1 32 ? -10.896 14.193 56.242 1.00 30.03 30 GLU B O 1
ATOM 1030 N N . ARG B 1 33 ? -10.038 15.679 57.685 1.00 28.81 31 ARG B N 1
ATOM 1031 C CA . ARG B 1 33 ? -11.322 16.333 57.972 1.00 29.22 31 ARG B CA 1
ATOM 1032 C C . ARG B 1 33 ? -11.965 16.901 56.724 1.00 28.87 31 ARG B C 1
ATOM 1033 O O . ARG B 1 33 ? -13.206 16.891 56.607 1.00 28.12 31 ARG B O 1
ATOM 1041 N N . PHE B 1 34 ? -11.129 17.357 55.786 1.00 26.83 32 PHE B N 1
ATOM 1042 C CA . PHE B 1 34 ? -11.623 18.001 54.579 1.00 27.25 32 PHE B CA 1
ATOM 1043 C C . PHE B 1 34 ? -11.686 17.142 53.294 1.00 27.57 32 PHE B C 1
ATOM 1044 O O . PHE B 1 34 ? -11.927 17.661 52.208 1.00 28.30 32 PHE B O 1
ATOM 1052 N N . GLY B 1 35 ? -11.508 15.828 53.425 1.00 27.92 33 GLY B N 1
ATOM 1053 C CA . GLY B 1 35 ? -11.604 14.923 52.285 1.00 27.13 33 GLY B CA 1
ATOM 1054 C C . GLY B 1 35 ? -10.428 14.950 51.314 1.00 27.09 33 GLY B C 1
ATOM 1055 O O . GLY B 1 35 ? -10.612 14.731 50.118 1.00 27.85 33 GLY B O 1
ATOM 1056 N N . ALA B 1 36 ? -9.220 15.207 51.806 1.00 26.59 34 ALA B N 1
ATOM 1057 C CA . ALA B 1 36 ? -8.048 15.193 50.929 1.00 25.59 34 ALA B CA 1
ATOM 1058 C C . ALA B 1 36 ? -7.855 13.815 50.317 1.00 25.62 34 ALA B C 1
ATOM 1059 O O . ALA B 1 36 ? -7.754 12.831 51.035 1.00 25.56 34 ALA B O 1
ATOM 1061 N N . ASN B 1 37 ? -7.822 13.761 48.988 1.00 25.13 35 ASN B N 1
ATOM 1062 C CA . ASN B 1 37 ? -7.421 12.568 48.261 1.00 25.24 35 ASN B CA 1
ATOM 1063 C C . ASN B 1 37 ? -6.033 12.768 47.643 1.00 24.47 35 ASN B C 1
ATOM 1064 O O . ASN B 1 37 ? -5.899 13.431 46.625 1.00 23.62 35 ASN B O 1
ATOM 1069 N N . PHE B 1 38 ? -5.003 12.182 48.264 1.00 24.28 36 PHE B N 1
ATOM 1070 C CA . PHE B 1 38 ? -3.625 12.360 47.791 1.00 24.40 36 PHE B CA 1
ATOM 1071 C C . PHE B 1 38 ? -3.378 11.644 46.490 1.00 23.76 36 PHE B C 1
ATOM 1072 O O . PHE B 1 38 ? -3.463 10.417 46.448 1.00 24.70 36 PHE B O 1
ATOM 1080 N N . LEU B 1 39 ? -3.081 12.397 45.429 1.00 22.95 37 LEU B N 1
ATOM 1081 C CA . LEU B 1 39 ? -2.748 11.802 44.126 1.00 22.86 37 LEU B CA 1
ATOM 1082 C C . LEU B 1 39 ? -1.224 11.535 43.949 1.00 22.95 37 LEU B C 1
ATOM 1083 O O . LEU B 1 39 ? -0.821 10.525 43.374 1.00 21.41 37 LEU B O 1
ATOM 1088 N N . ALA B 1 40 ? -0.405 12.482 44.412 1.00 23.77 38 ALA B N 1
ATOM 1089 C CA . ALA B 1 40 ? 1.055 12.385 44.393 1.00 24.16 38 ALA B CA 1
ATOM 1090 C C . ALA B 1 40 ? 1.539 13.061 45.658 1.00 25.90 38 ALA B C 1
ATOM 1091 O O . ALA B 1 40 ? 1.001 14.115 46.064 1.00 25.85 38 ALA B O 1
ATOM 1093 N N A ARG B 1 41 ? 2.497 12.433 46.332 0.50 26.65 39 ARG B N 1
ATOM 1094 N N B ARG B 1 41 ? 2.574 12.482 46.271 0.50 26.52 39 ARG B N 1
ATOM 1095 C CA A ARG B 1 41 ? 3.143 13.048 47.484 0.50 27.67 39 ARG B CA 1
ATOM 1096 C CA B ARG B 1 41 ? 3.116 12.984 47.535 0.50 27.43 39 ARG B CA 1
ATOM 1097 C C A ARG B 1 41 ? 4.608 12.690 47.421 0.50 28.08 39 ARG B C 1
ATOM 1098 C C B ARG B 1 41 ? 4.630 12.770 47.592 0.50 27.96 39 ARG B C 1
ATOM 1099 O O A ARG B 1 41 ? 5.007 11.577 47.757 0.50 27.87 39 ARG B O 1
ATOM 1100 O O B ARG B 1 41 ? 5.097 11.831 48.230 0.50 27.84 39 ARG B O 1
ATOM 1115 N N . GLY B 1 42 ? 5.400 13.634 46.927 1.00 28.71 40 GLY B N 1
ATOM 1116 C CA . GLY B 1 42 ? 6.867 13.470 46.914 1.00 29.48 40 GLY B CA 1
ATOM 1117 C C . GLY B 1 42 ? 7.373 12.340 46.026 1.00 30.14 40 GLY B C 1
ATOM 1118 O O . GLY B 1 42 ? 8.498 11.861 46.202 1.00 30.22 40 GLY B O 1
ATOM 1119 N N . GLY B 1 43 ? 6.567 11.929 45.047 1.00 30.09 41 GLY B N 1
ATOM 1120 C CA . GLY B 1 43 ? 7.013 10.949 44.059 1.00 30.42 41 GLY B CA 1
ATOM 1121 C C . GLY B 1 43 ? 8.161 11.402 43.165 1.00 30.25 41 GLY B C 1
ATOM 1122 O O . GLY B 1 43 ? 8.509 12.605 43.097 1.00 29.17 41 GLY B O 1
ATOM 1123 N N . SER B 1 44 ? 8.731 10.433 42.457 1.00 28.99 42 SER B N 1
ATOM 1124 C CA . SER B 1 44 ? 9.682 10.703 41.407 1.00 29.58 42 SER B CA 1
ATOM 1125 C C . SER B 1 44 ? 9.236 11.870 40.512 1.00 29.97 42 SER B C 1
ATOM 1126 O O . SER B 1 44 ? 8.104 11.872 40.022 1.00 29.29 42 SER B O 1
ATOM 1129 N N . VAL B 1 45 ? 10.117 12.863 40.326 1.00 29.53 43 VAL B N 1
ATOM 1130 C CA . VAL B 1 45 ? 9.836 14.007 39.445 1.00 30.47 43 VAL B CA 1
ATOM 1131 C C . VAL B 1 45 ? 10.661 13.914 38.187 1.00 30.63 43 VAL B C 1
ATOM 1132 O O . VAL B 1 45 ? 11.876 13.725 38.253 1.00 31.05 43 VAL B O 1
ATOM 1136 N N . THR B 1 46 ? 10.015 14.056 37.037 1.00 30.26 44 THR B N 1
ATOM 1137 C CA . THR B 1 46 ? 10.724 14.215 35.782 1.00 30.70 44 THR B CA 1
ATOM 1138 C C . THR B 1 46 ? 10.585 15.676 35.362 1.00 31.47 44 THR B C 1
ATOM 1139 O O . THR B 1 46 ? 9.473 16.128 35.024 1.00 30.71 44 THR B O 1
ATOM 1143 N N . GLU B 1 47 ? 11.690 16.421 35.400 1.00 31.47 45 GLU B N 1
ATOM 1144 C CA . GLU B 1 47 ? 11.670 17.812 34.930 1.00 33.27 45 GLU B CA 1
ATOM 1145 C C . GLU B 1 47 ? 11.637 17.798 33.406 1.00 33.59 45 GLU B C 1
ATOM 1146 O O . GLU B 1 47 ? 12.456 17.125 32.751 1.00 34.57 45 GLU B O 1
ATOM 1152 N N . LEU B 1 48 ? 10.689 18.509 32.824 1.00 32.61 46 LEU B N 1
ATOM 1153 C CA . LEU B 1 48 ? 10.618 18.539 31.387 1.00 31.85 46 LEU B CA 1
ATOM 1154 C C . LEU B 1 48 ? 11.141 19.862 30.920 1.00 32.03 46 LEU B C 1
ATOM 1155 O O . LEU B 1 48 ? 11.981 19.916 30.033 1.00 32.09 46 LEU B O 1
ATOM 1160 N N . GLU B 1 49 ? 10.602 20.935 31.492 1.00 32.09 47 GLU B N 1
ATOM 1161 C CA . GLU B 1 49 ? 11.014 22.283 31.156 1.00 32.72 47 GLU B CA 1
ATOM 1162 C C . GLU B 1 49 ? 11.041 23.047 32.454 1.00 33.28 47 GLU B C 1
ATOM 1163 O O . GLU B 1 49 ? 10.047 23.061 33.214 1.00 32.11 47 GLU B O 1
ATOM 1169 N N . GLY B 1 50 ? 12.189 23.650 32.728 1.00 33.24 48 GLY B N 1
ATOM 1170 C CA . GLY B 1 50 ? 12.359 24.406 33.968 1.00 34.47 48 GLY B CA 1
ATOM 1171 C C . GLY B 1 50 ? 12.856 23.522 35.093 1.00 34.60 48 GLY B C 1
ATOM 1172 O O . GLY B 1 50 ? 12.907 22.301 34.974 1.00 35.64 48 GLY B O 1
ATOM 1173 N N . THR B 1 51 ? 13.226 24.150 36.192 1.00 35.18 49 THR B N 1
ATOM 1174 C CA . THR B 1 51 ? 13.692 23.435 37.372 1.00 35.29 49 THR B CA 1
ATOM 1175 C C . THR B 1 51 ? 12.508 23.256 38.333 1.00 33.87 49 THR B C 1
ATOM 1176 O O . THR B 1 51 ? 11.736 24.178 38.557 1.00 33.18 49 THR B O 1
ATOM 1180 N N . ALA B 1 52 ? 12.358 22.036 38.833 1.00 32.84 50 ALA B N 1
ATOM 1181 C CA . ALA B 1 52 ? 11.303 21.664 39.779 1.00 31.53 50 ALA B CA 1
ATOM 1182 C C . ALA B 1 52 ? 11.853 21.688 41.205 1.00 31.01 50 ALA B C 1
ATOM 1183 O O . ALA B 1 52 ? 13.034 21.415 41.418 1.00 30.66 50 ALA B O 1
ATOM 1185 N N . ARG B 1 53 ? 11.012 21.991 42.187 1.00 29.63 51 ARG B N 1
ATOM 1186 C CA . ARG B 1 53 ? 11.379 21.727 43.572 1.00 28.42 51 ARG B CA 1
ATOM 1187 C C . ARG B 1 53 ? 11.409 20.209 43.765 1.00 27.79 51 ARG B C 1
ATOM 1188 O O . ARG B 1 53 ? 10.849 19.472 42.939 1.00 26.33 51 ARG B O 1
ATOM 1196 N N . ALA B 1 54 ? 12.079 19.742 44.821 1.00 27.27 52 ALA B N 1
ATOM 1197 C CA . ALA B 1 54 ? 12.291 18.290 45.014 1.00 27.62 52 ALA B CA 1
ATOM 1198 C C . ALA B 1 54 ? 11.008 17.513 45.400 1.00 27.57 52 ALA B C 1
ATOM 1199 O O . ALA B 1 54 ? 10.799 16.398 44.957 1.00 27.37 52 ALA B O 1
ATOM 1201 N N A ARG B 1 55 ? 10.142 18.158 46.171 0.50 27.54 53 ARG B N 1
ATOM 1202 N N B ARG B 1 55 ? 10.189 18.099 46.268 0.50 27.86 53 ARG B N 1
ATOM 1203 C CA A ARG B 1 55 ? 9.006 17.505 46.814 0.50 27.51 53 ARG B CA 1
ATOM 1204 C CA B ARG B 1 55 ? 9.003 17.418 46.796 0.50 28.21 53 ARG B CA 1
ATOM 1205 C C A ARG B 1 55 ? 7.697 18.102 46.288 0.50 27.17 53 ARG B C 1
ATOM 1206 C C B ARG B 1 55 ? 7.741 18.088 46.253 0.50 27.51 53 ARG B C 1
ATOM 1207 O O A ARG B 1 55 ? 7.372 19.253 46.578 0.50 27.20 53 ARG B O 1
ATOM 1208 O O B ARG B 1 55 ? 7.496 19.269 46.497 0.50 27.50 53 ARG B O 1
ATOM 1223 N N . ASN B 1 56 ? 6.962 17.328 45.494 1.00 26.67 54 ASN B N 1
ATOM 1224 C CA . ASN B 1 56 ? 5.753 17.849 44.839 1.00 26.03 54 ASN B CA 1
ATOM 1225 C C . ASN B 1 56 ? 4.530 17.051 45.238 1.00 25.76 54 ASN B C 1
ATOM 1226 O O . ASN B 1 56 ? 4.554 15.821 45.258 1.00 25.78 54 ASN B O 1
ATOM 1231 N N . VAL B 1 57 ? 3.466 17.766 45.568 1.00 24.80 55 VAL B N 1
ATOM 1232 C CA . VAL B 1 57 ? 2.284 17.164 46.156 1.00 23.98 55 VAL B CA 1
ATOM 1233 C C . VAL B 1 57 ? 1.065 17.632 45.384 1.00 23.42 55 VAL B C 1
ATOM 1234 O O . VAL B 1 57 ? 0.898 18.835 45.117 1.00 22.70 55 VAL B O 1
ATOM 1238 N N . VAL B 1 58 ? 0.232 16.675 45.000 1.00 22.67 56 VAL B N 1
ATOM 1239 C CA . VAL B 1 58 ? -1.023 16.969 44.292 1.00 21.72 56 VAL B CA 1
ATOM 1240 C C . VAL B 1 58 ? -2.118 16.268 45.094 1.00 22.46 56 VAL B C 1
ATOM 1241 O O . VAL B 1 58 ? -2.074 15.030 45.252 1.00 21.48 56 VAL B O 1
ATOM 1245 N N . ILE B 1 59 ? -3.064 17.067 45.607 1.00 22.25 57 ILE B N 1
ATOM 1246 C CA . ILE B 1 59 ? -4.157 16.598 46.433 1.00 23.29 57 ILE B CA 1
ATOM 1247 C C . ILE B 1 59 ? -5.486 16.994 45.781 1.00 24.45 57 ILE B C 1
ATOM 1248 O O . ILE B 1 59 ? -5.697 18.168 45.425 1.00 24.29 57 ILE B O 1
ATOM 1253 N N . GLU B 1 60 ? -6.375 16.014 45.641 1.00 24.20 58 GLU B N 1
ATOM 1254 C CA . GLU B 1 60 ? -7.698 16.251 45.082 1.00 25.62 58 GLU B CA 1
ATOM 1255 C C . GLU B 1 60 ? -8.670 16.437 46.262 1.00 24.74 58 GLU B C 1
ATOM 1256 O O . GLU B 1 60 ? -8.733 15.582 47.158 1.00 24.31 58 GLU B O 1
ATOM 1262 N N . PHE B 1 61 ? -9.389 17.560 46.279 1.00 23.84 59 PHE B N 1
ATOM 1263 C CA . PHE B 1 61 ? -10.402 17.813 47.314 1.00 23.46 59 PHE B CA 1
ATOM 1264 C C . PHE B 1 61 ? -11.763 17.766 46.618 1.00 23.99 59 PHE B C 1
ATOM 1265 O O . PHE B 1 61 ? -11.841 17.963 45.400 1.00 24.03 59 PHE B O 1
ATOM 1273 N N . PRO B 1 62 ? -12.857 17.530 47.378 1.00 24.09 60 PRO B N 1
ATOM 1274 C CA . PRO B 1 62 ? -14.173 17.489 46.698 1.00 24.05 60 PRO B CA 1
ATOM 1275 C C . PRO B 1 62 ? -14.584 18.813 46.033 1.00 23.99 60 PRO B C 1
ATOM 1276 O O . PRO B 1 62 ? -15.446 18.820 45.149 1.00 23.84 60 PRO B O 1
ATOM 1280 N N . SER B 1 63 ? -13.958 19.916 46.426 1.00 23.81 61 SER B N 1
ATOM 1281 C CA . SER B 1 63 ? -14.232 21.202 45.779 1.00 24.31 61 SER B CA 1
ATOM 1282 C C . SER B 1 63 ? -13.111 22.180 46.108 1.00 24.14 61 SER B C 1
ATOM 1283 O O . SER B 1 63 ? -12.292 21.914 46.986 1.00 24.49 61 SER B O 1
ATOM 1286 N N . VAL B 1 64 ? -13.060 23.298 45.396 1.00 24.77 62 VAL B N 1
ATOM 1287 C CA . VAL B 1 64 ? -12.102 24.366 45.746 1.00 25.23 62 VAL B CA 1
ATOM 1288 C C . VAL B 1 64 ? -12.344 24.821 47.181 1.00 25.17 62 VAL B C 1
ATOM 1289 O O . VAL B 1 64 ? -11.399 24.960 47.974 1.00 24.56 62 VAL B O 1
ATOM 1293 N N . GLN B 1 65 ? -13.620 24.987 47.530 1.00 25.72 63 GLN B N 1
ATOM 1294 C CA . GLN B 1 65 ? -13.984 25.434 48.870 1.00 25.41 63 GLN B CA 1
ATOM 1295 C C . GLN B 1 65 ? -13.514 24.463 49.950 1.00 25.08 63 GLN B C 1
ATOM 1296 O O . GLN B 1 65 ? -13.058 24.894 51.001 1.00 25.70 63 GLN B O 1
ATOM 1302 N N . HIS B 1 66 ? -13.562 23.160 49.685 1.00 24.32 64 HIS B N 1
ATOM 1303 C CA . HIS B 1 66 ? -13.006 22.184 50.644 1.00 23.99 64 HIS B CA 1
ATOM 1304 C C . HIS B 1 66 ? -11.513 22.410 50.832 1.00 23.22 64 HIS B C 1
ATOM 1305 O O . HIS B 1 66 ? -10.999 22.340 51.964 1.00 23.51 64 HIS B O 1
ATOM 1312 N N . ALA B 1 67 ? -10.818 22.659 49.717 1.00 22.73 65 ALA B N 1
ATOM 1313 C CA . ALA B 1 67 ? -9.355 22.892 49.752 1.00 22.33 65 ALA B CA 1
ATOM 1314 C C . ALA B 1 67 ? -9.009 24.184 50.515 1.00 22.13 65 ALA B C 1
ATOM 1315 O O . ALA B 1 67 ? -8.130 24.183 51.361 1.00 20.29 65 ALA B O 1
ATOM 1317 N N . ILE B 1 68 ? -9.726 25.271 50.207 1.00 23.07 66 ILE B N 1
ATOM 1318 C CA . ILE B 1 68 ? -9.549 26.549 50.901 1.00 24.74 66 ILE B CA 1
ATOM 1319 C C . ILE B 1 68 ? -9.829 26.469 52.390 1.00 24.64 66 ILE B C 1
ATOM 1320 O O . ILE B 1 68 ? -9.060 26.999 53.204 1.00 25.41 66 ILE B O 1
ATOM 1325 N N . ASP B 1 69 ? -10.940 25.841 52.754 1.00 24.38 67 ASP B N 1
ATOM 1326 C CA . ASP B 1 69 ? -11.296 25.684 54.162 1.00 24.96 67 ASP B CA 1
ATOM 1327 C C . ASP B 1 69 ? -10.233 24.849 54.897 1.00 24.70 67 ASP B C 1
ATOM 1328 O O . ASP B 1 69 ? -9.905 25.132 56.050 1.00 24.97 67 ASP B O 1
ATOM 1333 N N . CYS B 1 70 ? -9.700 23.826 54.231 1.00 24.25 68 CYS B N 1
ATOM 1334 C CA . CYS B 1 70 ? -8.636 23.022 54.839 1.00 23.83 68 CYS B CA 1
ATOM 1335 C C . CYS B 1 70 ? -7.433 23.911 55.122 1.00 23.65 68 CYS B C 1
ATOM 1336 O O . CYS B 1 70 ? -6.961 23.961 56.245 1.00 24.28 68 CYS B O 1
ATOM 1339 N N . TYR B 1 71 ? -6.951 24.633 54.110 1.00 25.12 69 TYR B N 1
ATOM 1340 C CA . TYR B 1 71 ? -5.838 25.563 54.278 1.00 25.93 69 TYR B CA 1
ATOM 1341 C C . TYR B 1 71 ? -6.077 26.544 55.433 1.00 26.92 69 TYR B C 1
ATOM 1342 O O . TYR B 1 71 ? -5.155 26.837 56.213 1.00 26.64 69 TYR B O 1
ATOM 1351 N N . ASN B 1 72 ? -7.306 27.041 55.523 1.00 27.35 70 ASN B N 1
ATOM 1352 C CA . ASN B 1 72 ? -7.699 28.040 56.553 1.00 28.13 70 ASN B CA 1
ATOM 1353 C C . ASN B 1 72 ? -8.012 27.500 57.954 1.00 28.59 70 ASN B C 1
ATOM 1354 O O . ASN B 1 72 ? -8.152 28.272 58.914 1.00 29.58 70 ASN B O 1
ATOM 1359 N N . SER B 1 73 ? -8.147 26.180 58.070 1.00 28.80 71 SER B N 1
ATOM 1360 C CA . SER B 1 73 ? -8.472 25.557 59.344 1.00 28.34 71 SER B CA 1
ATOM 1361 C C . SER B 1 73 ? -7.414 25.889 60.403 1.00 28.25 71 SER B C 1
ATOM 1362 O O . SER B 1 73 ? -6.233 26.052 60.073 1.00 27.95 71 SER B O 1
ATOM 1365 N N . PRO B 1 74 ? -7.833 25.985 61.683 1.00 28.46 72 PRO B N 1
ATOM 1366 C CA . PRO B 1 74 ? -6.890 26.265 62.779 1.00 28.35 72 PRO B CA 1
ATOM 1367 C C . PRO B 1 74 ? -5.747 25.236 62.749 1.00 28.36 72 PRO B C 1
ATOM 1368 O O . PRO B 1 74 ? -4.576 25.580 62.884 1.00 27.80 72 PRO B O 1
ATOM 1372 N N A GLU B 1 75 ? -6.093 23.967 62.551 0.50 28.06 73 GLU B N 1
ATOM 1373 N N B GLU B 1 75 ? -6.163 23.996 62.517 0.50 28.63 73 GLU B N 1
ATOM 1374 C CA A GLU B 1 75 ? -5.092 22.897 62.509 0.50 27.78 73 GLU B CA 1
ATOM 1375 C CA B GLU B 1 75 ? -5.348 22.797 62.426 0.50 29.03 73 GLU B CA 1
ATOM 1376 C C A GLU B 1 75 ? -4.096 23.092 61.370 0.50 27.58 73 GLU B C 1
ATOM 1377 C C B GLU B 1 75 ? -4.226 22.861 61.366 0.50 28.24 73 GLU B C 1
ATOM 1378 O O A GLU B 1 75 ? -2.886 23.183 61.628 0.50 27.04 73 GLU B O 1
ATOM 1379 O O B GLU B 1 75 ? -3.062 22.616 61.678 0.50 28.07 73 GLU B O 1
ATOM 1390 N N . TYR B 1 76 ? -4.584 23.201 60.127 1.00 27.27 74 TYR B N 1
ATOM 1391 C CA . TYR B 1 76 ? -3.626 23.402 59.037 1.00 26.50 74 TYR B CA 1
ATOM 1392 C C . TYR B 1 76 ? -2.769 24.654 59.256 1.00 26.77 74 TYR B C 1
ATOM 1393 O O . TYR B 1 76 ? -1.559 24.606 59.089 1.00 26.02 74 TYR B O 1
ATOM 1402 N N . GLN B 1 77 ? -3.392 25.764 59.649 1.00 27.66 75 GLN B N 1
ATOM 1403 C CA . GLN B 1 77 ? -2.647 27.010 59.877 1.00 28.57 75 GLN B CA 1
ATOM 1404 C C . GLN B 1 77 ? -1.509 26.857 60.897 1.00 29.45 75 GLN B C 1
ATOM 1405 O O . GLN B 1 77 ? -0.413 27.373 60.680 1.00 30.62 75 GLN B O 1
ATOM 1411 N N . ALA B 1 78 ? -1.752 26.133 61.983 1.00 29.41 76 ALA B N 1
ATOM 1412 C CA . ALA B 1 78 ? -0.687 25.859 62.956 1.00 30.28 76 ALA B CA 1
ATOM 1413 C C . ALA B 1 78 ? 0.466 25.004 62.377 1.00 30.21 76 ALA B C 1
ATOM 1414 O O . ALA B 1 78 ? 1.645 25.284 62.599 1.00 29.66 76 ALA B O 1
ATOM 1416 N N . ALA B 1 79 ? 0.106 23.951 61.654 1.00 30.84 77 ALA B N 1
ATOM 1417 C CA . ALA B 1 79 ? 1.075 23.093 60.975 1.00 30.58 77 ALA B CA 1
ATOM 1418 C C . ALA B 1 79 ? 1.901 23.898 59.972 1.00 31.32 77 ALA B C 1
ATOM 1419 O O . ALA B 1 79 ? 3.104 23.719 59.889 1.00 30.49 77 ALA B O 1
ATOM 1421 N N . ALA B 1 80 ? 1.249 24.798 59.232 1.00 31.91 78 ALA B N 1
ATOM 1422 C CA . ALA B 1 80 ? 1.917 25.600 58.211 1.00 33.02 78 ALA B CA 1
ATOM 1423 C C . ALA B 1 80 ? 3.039 26.488 58.774 1.00 33.88 78 ALA B C 1
ATOM 1424 O O . ALA B 1 80 ? 4.050 26.698 58.093 1.00 34.01 78 ALA B O 1
ATOM 1426 N N A LYS B 1 81 ? 2.842 27.014 59.991 0.60 34.53 79 LYS B N 1
ATOM 1427 N N B LYS B 1 81 ? 2.868 26.989 60.001 0.40 34.20 79 LYS B N 1
ATOM 1428 C CA A LYS B 1 81 ? 3.874 27.792 60.708 0.60 35.06 79 LYS B CA 1
ATOM 1429 C CA B LYS B 1 81 ? 3.890 27.832 60.652 0.40 34.48 79 LYS B CA 1
ATOM 1430 C C A LYS B 1 81 ? 5.172 27.001 60.752 0.60 35.03 79 LYS B C 1
ATOM 1431 C C B LYS B 1 81 ? 5.154 27.030 61.010 0.40 34.63 79 LYS B C 1
ATOM 1432 O O A LYS B 1 81 ? 6.264 27.558 60.596 0.60 35.53 79 LYS B O 1
ATOM 1433 O O B LYS B 1 81 ? 6.203 27.610 61.300 0.40 34.93 79 LYS B O 1
ATOM 1444 N N . ILE B 1 82 ? 5.036 25.704 61.002 1.00 34.54 80 ILE B N 1
ATOM 1445 C CA . ILE B 1 82 ? 6.181 24.817 61.099 1.00 34.54 80 ILE B CA 1
ATOM 1446 C C . ILE B 1 82 ? 6.820 24.733 59.711 1.00 34.86 80 ILE B C 1
ATOM 1447 O O . ILE B 1 82 ? 8.035 24.960 59.560 1.00 34.91 80 ILE B O 1
ATOM 1452 N N . ARG B 1 83 ? 6.003 24.435 58.696 1.00 34.10 81 ARG B N 1
ATOM 1453 C CA . ARG B 1 83 ? 6.540 24.245 57.355 1.00 34.31 81 ARG B CA 1
ATOM 1454 C C . ARG B 1 83 ? 7.289 25.489 56.884 1.00 35.09 81 ARG B C 1
ATOM 1455 O O . ARG B 1 83 ? 8.403 25.378 56.354 1.00 34.51 81 ARG B O 1
ATOM 1463 N N . GLN B 1 84 ? 6.683 26.658 57.110 1.00 35.66 82 GLN B N 1
ATOM 1464 C CA . GLN B 1 84 ? 7.205 27.930 56.619 1.00 37.15 82 GLN B CA 1
ATOM 1465 C C . GLN B 1 84 ? 8.600 28.249 57.146 1.00 37.21 82 GLN B C 1
ATOM 1466 O O . GLN B 1 84 ? 9.391 28.878 56.463 1.00 36.63 82 GLN B O 1
ATOM 1472 N N . GLU B 1 85 ? 8.895 27.786 58.354 1.00 37.96 83 GLU B N 1
ATOM 1473 C CA . GLU B 1 85 ? 10.229 27.912 58.930 1.00 38.65 83 GLU B CA 1
ATOM 1474 C C . GLU B 1 85 ? 11.222 26.869 58.413 1.00 37.27 83 GLU B C 1
ATOM 1475 O O . GLU B 1 85 ? 12.417 27.142 58.374 1.00 37.62 83 GLU B O 1
ATOM 1481 N N . VAL B 1 86 ? 10.740 25.682 58.026 1.00 35.20 84 VAL B N 1
ATOM 1482 C CA . VAL B 1 86 ? 11.651 24.576 57.671 1.00 32.86 84 VAL B CA 1
ATOM 1483 C C . VAL B 1 86 ? 11.655 24.178 56.190 1.00 31.60 84 VAL B C 1
ATOM 1484 O O . VAL B 1 86 ? 12.249 23.156 55.816 1.00 31.24 84 VAL B O 1
ATOM 1488 N N . ALA B 1 87 ? 11.010 24.977 55.348 1.00 30.03 85 ALA B N 1
ATOM 1489 C CA . ALA B 1 87 ? 10.880 24.615 53.939 1.00 29.69 85 ALA B CA 1
ATOM 1490 C C . ALA B 1 87 ? 10.497 25.799 53.102 1.00 29.19 85 ALA B C 1
ATOM 1491 O O . ALA B 1 87 ? 9.822 26.712 53.580 1.00 29.06 85 ALA B O 1
ATOM 1493 N N . ASP B 1 88 ? 10.927 25.782 51.845 1.00 28.23 86 ASP B N 1
ATOM 1494 C CA . ASP B 1 88 ? 10.412 26.757 50.891 1.00 28.77 86 ASP B CA 1
ATOM 1495 C C . ASP B 1 88 ? 9.378 26.066 50.020 1.00 28.12 86 ASP B C 1
ATOM 1496 O O . ASP B 1 88 ? 9.584 24.937 49.585 1.00 28.54 86 ASP B O 1
ATOM 1501 N N . ALA B 1 89 ? 8.261 26.730 49.790 1.00 28.19 87 ALA B N 1
ATOM 1502 C CA . ALA B 1 89 ? 7.158 26.094 49.086 1.00 28.52 87 ALA B CA 1
ATOM 1503 C C . ALA B 1 89 ? 6.335 27.121 48.338 1.00 29.17 87 ALA B C 1
ATOM 1504 O O . ALA B 1 89 ? 6.094 28.204 48.857 1.00 29.66 87 ALA B O 1
ATOM 1506 N N . GLU B 1 90 ? 5.913 26.778 47.121 1.00 29.39 88 GLU B N 1
ATOM 1507 C CA . GLU B 1 90 ? 4.802 27.469 46.481 1.00 30.27 88 GLU B CA 1
ATOM 1508 C C . GLU B 1 90 ? 3.575 26.571 46.628 1.00 30.58 88 GLU B C 1
ATOM 1509 O O . GLU B 1 90 ? 3.654 25.350 46.420 1.00 30.42 88 GLU B O 1
ATOM 1531 N N . ILE B 1 93 ? -4.297 26.392 44.872 1.00 25.37 91 ILE B N 1
ATOM 1532 C CA . ILE B 1 93 ? -5.443 25.569 44.512 1.00 26.04 91 ILE B CA 1
ATOM 1533 C C . ILE B 1 93 ? -5.846 25.922 43.067 1.00 26.10 91 ILE B C 1
ATOM 1534 O O . ILE B 1 93 ? -6.020 27.096 42.726 1.00 25.66 91 ILE B O 1
ATOM 1539 N N . VAL B 1 94 ? -5.967 24.901 42.221 1.00 25.76 92 VAL B N 1
ATOM 1540 C CA . VAL B 1 94 ? -6.480 25.069 40.862 1.00 25.55 92 VAL B CA 1
ATOM 1541 C C . VAL B 1 94 ? -7.842 24.385 40.794 1.00 26.08 92 VAL B C 1
ATOM 1542 O O . VAL B 1 94 ? -7.994 23.251 41.239 1.00 24.89 92 VAL B O 1
ATOM 1546 N N . GLU B 1 95 ? -8.827 25.085 40.250 1.00 26.78 93 GLU B N 1
ATOM 1547 C CA . GLU B 1 95 ? -10.129 24.501 40.063 1.00 28.00 93 GLU B CA 1
ATOM 1548 C C . GLU B 1 95 ? -10.088 23.457 38.937 1.00 26.83 93 GLU B C 1
ATOM 1549 O O . GLU B 1 95 ? -9.562 23.708 37.868 1.00 26.79 93 GLU B O 1
ATOM 1555 N N . GLY B 1 96 ? -10.634 22.286 39.203 1.00 27.03 94 GLY B N 1
ATOM 1556 C CA . GLY B 1 96 ? -10.721 21.205 38.228 1.00 28.20 94 GLY B CA 1
ATOM 1557 C C . GLY B 1 96 ? -11.653 21.496 37.061 1.00 29.00 94 GLY B C 1
ATOM 1558 O O . GLY B 1 96 ? -12.419 22.459 37.095 1.00 27.92 94 GLY B O 1
ATOM 1559 N N . ILE B 1 97 ? -11.590 20.666 36.022 1.00 30.02 95 ILE B N 1
ATOM 1560 C CA . ILE B 1 97 ? -12.465 20.858 34.859 1.00 31.73 95 ILE B CA 1
ATOM 1561 C C . ILE B 1 97 ? -13.943 20.693 35.230 1.00 33.02 95 ILE B C 1
ATOM 1562 O O . ILE B 1 97 ? -14.277 19.923 36.125 1.00 32.67 95 ILE B O 1
ATOM 1567 N N . GLY B 1 98 ? -14.822 21.408 34.534 1.00 35.07 96 GLY B N 1
ATOM 1568 C CA . GLY B 1 98 ? -16.242 21.407 34.887 1.00 37.49 96 GLY B CA 1
ATOM 1569 C C . GLY B 1 98 ? -17.081 20.362 34.162 1.00 38.84 96 GLY B C 1
ATOM 1570 O O . GLY B 1 98 ? -17.912 19.676 34.786 1.00 40.03 96 GLY B O 1
#

Radius of gyration: 16.61 Å; Cα contacts (8 Å, |Δi|>4): 437; chains: 2; bounding box: 32×32×46 Å

CATH classification: 3.30.70.100

Secondary structure (DSSP, 8-state):
--EEEEEEEEES-HHHHHHHHHHHHHHHHHTT-EEEEESPPB---SSPPPSEEEEEEESSHHHHHHHHHSHHHHHHHHHHHHHEEE--EEPP-/--EEEEEEEEES-HHHHHHHHHHHHHHHHHTT-EEEEES--B--SSSPPPSEEEEEEESSHHHHHHHHHSHHHHHHHHHHHHHEEE--EEPP-

Foldseek 3Di:
DKKKDKKFKAFQDVVLVVVLCVQLVVLCVVLAWDWPDWQPQDDDDDDDGHRTMTIIITRFNVSVVCSCPDPSNVVSVVSRVVGMDMDIDGDDD/DKKKDKKFKAFQDVVLLVVLVVQLVVLCVVLAWDWPAWQDDDDDDDDDGHRTMTITITRFNVSVVVSCVPPSNVVSVVSCVVGMDMDIDGDDD